Protein AF-A0A7Y5NR42-F1 (afdb_monomer_lite)

R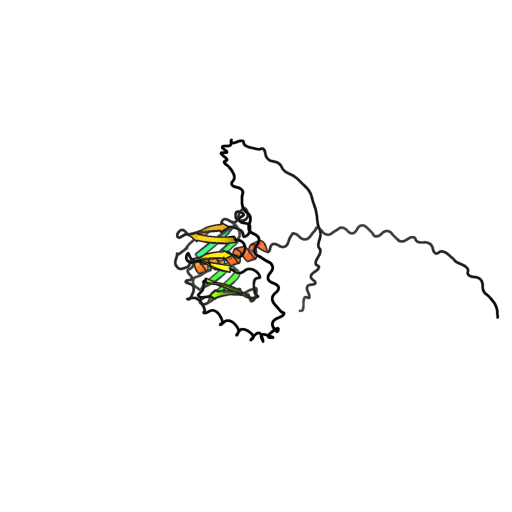adius of gyration: 31.23 Å; chains: 1; bounding box: 98×74×77 Å

Foldseek 3Di:
DDDDDDDDDDDDDDDDDDDDDDDDDDDDDDDDDDDDDDDDDDDDDDPDDDDDPDPPPPDPPDPDDDFAFAFFADFDFKWKCFFPQWIWTQDPQQFIDIPNDTQWGGDGQKIQGPPPRWMWGAGRQQWTAIPVGDPWTWGQDPQRWIDIPQGWIWFQDQQRFIATQDSPRDGDDVRRGMGMGPDHPSNRNVVNVVVVVVVVVVVPPDDPDPPPPPDDDDDDDPDDDDDDDDDDDDD

Structure (mmCIF, N/CA/C/O backbone):
data_AF-A0A7Y5NR42-F1
#
_entry.id   AF-A0A7Y5NR42-F1
#
loop_
_atom_site.group_PDB
_atom_site.id
_atom_site.type_symbol
_atom_site.label_atom_id
_atom_site.label_alt_id
_atom_site.label_comp_id
_atom_site.label_asym_id
_atom_site.label_entity_id
_atom_site.label_seq_id
_atom_site.pdbx_PDB_ins_code
_atom_site.Cartn_x
_atom_site.Cartn_y
_atom_site.Cartn_z
_atom_site.occupancy
_atom_site.B_iso_or_equiv
_atom_site.auth_seq_id
_atom_site.auth_comp_id
_atom_site.auth_asym_id
_atom_site.auth_atom_id
_atom_site.pdbx_PDB_model_num
ATOM 1 N N . MET A 1 1 ? 16.715 25.522 12.813 1.00 40.75 1 MET A N 1
ATOM 2 C CA . MET A 1 1 ? 17.818 24.611 13.191 1.00 40.75 1 MET A CA 1
ATOM 3 C C . MET A 1 1 ? 18.153 23.759 11.975 1.00 40.75 1 MET A C 1
ATOM 5 O O . MET A 1 1 ? 17.258 23.107 11.463 1.00 40.75 1 MET A O 1
ATOM 9 N N . LYS A 1 2 ? 19.377 23.852 11.444 1.00 39.91 2 LYS A N 1
ATOM 10 C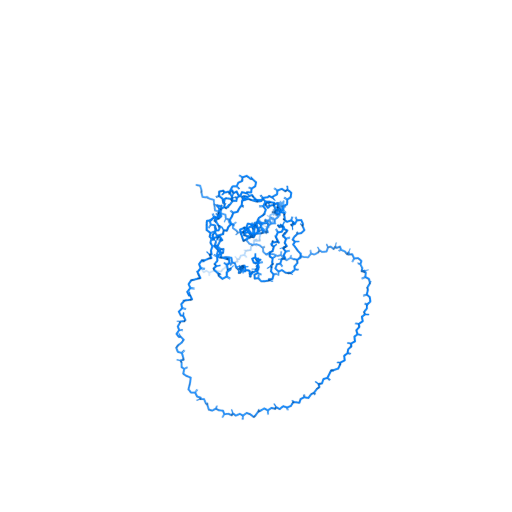 CA . LYS A 1 2 ? 19.829 23.086 10.269 1.00 39.91 2 LYS A CA 1
ATOM 11 C C . LYS A 1 2 ? 20.675 21.916 10.769 1.00 39.91 2 LYS A C 1
ATOM 13 O O . LYS A 1 2 ? 21.706 22.162 11.387 1.00 39.91 2 LYS A O 1
ATOM 18 N N . MET A 1 3 ? 20.242 20.681 10.532 1.00 34.34 3 MET A N 1
ATOM 19 C CA . MET A 1 3 ? 21.075 19.497 10.751 1.00 34.34 3 MET A CA 1
ATOM 20 C C . MET A 1 3 ? 21.538 18.962 9.400 1.00 34.34 3 MET A C 1
ATOM 22 O O . MET A 1 3 ? 20.736 18.565 8.561 1.00 34.34 3 MET A O 1
ATOM 26 N N . THR A 1 4 ? 22.851 19.018 9.197 1.00 44.06 4 THR A N 1
ATOM 27 C CA . THR A 1 4 ? 23.549 18.545 8.003 1.00 44.06 4 THR A CA 1
ATOM 28 C C . THR A 1 4 ? 24.021 17.118 8.261 1.00 44.06 4 THR A C 1
ATOM 30 O O . THR A 1 4 ? 24.960 16.908 9.028 1.00 44.06 4 THR A O 1
ATOM 33 N N . THR A 1 5 ? 23.379 16.139 7.629 1.00 42.84 5 THR A N 1
ATOM 34 C CA . THR A 1 5 ? 23.744 14.721 7.743 1.00 42.84 5 THR A CA 1
ATOM 35 C C . THR A 1 5 ? 24.792 14.372 6.688 1.00 42.84 5 THR A C 1
ATOM 37 O O . THR A 1 5 ? 24.529 14.442 5.490 1.00 42.84 5 THR A O 1
ATOM 40 N N . LYS A 1 6 ? 26.002 14.014 7.133 1.00 46.44 6 LYS A N 1
ATOM 41 C CA . LYS A 1 6 ? 27.065 13.467 6.279 1.00 46.44 6 LYS A CA 1
ATOM 42 C C . LYS A 1 6 ? 26.826 11.971 6.069 1.00 46.44 6 LYS A C 1
ATOM 44 O O . LYS A 1 6 ? 26.787 11.218 7.035 1.00 46.44 6 LYS A O 1
ATOM 49 N N . VAL A 1 7 ? 26.704 11.559 4.810 1.00 37.88 7 VAL A N 1
ATOM 50 C CA . VAL A 1 7 ? 26.666 10.155 4.380 1.00 37.88 7 VAL A CA 1
ATOM 51 C C . VAL A 1 7 ? 28.105 9.686 4.179 1.00 37.88 7 VAL A C 1
ATOM 53 O O . VAL A 1 7 ? 28.833 10.279 3.383 1.00 37.88 7 VAL A O 1
ATOM 56 N N . LEU A 1 8 ? 28.524 8.647 4.906 1.00 41.03 8 LEU A N 1
ATOM 57 C CA . LEU A 1 8 ? 29.795 7.963 4.674 1.00 41.03 8 LEU A CA 1
ATOM 58 C C . LEU A 1 8 ? 29.502 6.586 4.076 1.00 41.03 8 LEU A C 1
ATOM 60 O O . LEU A 1 8 ? 28.849 5.752 4.698 1.00 41.03 8 LEU A O 1
ATOM 64 N N . LEU A 1 9 ? 29.967 6.392 2.847 1.00 43.66 9 LEU A N 1
ATOM 65 C CA . LEU A 1 9 ? 29.870 5.160 2.078 1.00 43.66 9 LEU A CA 1
ATOM 66 C C . LEU A 1 9 ? 31.105 4.305 2.389 1.00 43.66 9 LEU A C 1
ATOM 68 O O . LEU A 1 9 ? 32.225 4.771 2.186 1.00 43.66 9 LEU A O 1
ATOM 72 N N . VAL A 1 10 ? 30.917 3.079 2.883 1.00 37.25 10 VAL A N 1
ATOM 73 C CA . VAL A 1 10 ? 32.014 2.115 3.067 1.00 37.25 10 VAL A CA 1
ATOM 74 C C . VAL A 1 10 ? 31.624 0.778 2.452 1.00 37.25 10 VAL A C 1
ATOM 76 O O . VAL A 1 10 ? 30.664 0.134 2.865 1.00 37.25 10 VAL A O 1
ATOM 79 N N . ALA A 1 11 ? 32.400 0.395 1.442 1.00 50.53 11 ALA A N 1
ATOM 80 C CA . ALA A 1 11 ? 32.440 -0.926 0.844 1.00 50.53 11 ALA A CA 1
ATOM 81 C C . ALA A 1 11 ? 33.363 -1.847 1.658 1.00 50.53 11 ALA A C 1
ATOM 83 O O . ALA A 1 11 ? 34.438 -1.403 2.057 1.00 50.53 11 ALA A O 1
ATOM 84 N N . SER A 1 12 ? 32.974 -3.113 1.849 1.00 43.09 12 SER A N 1
ATOM 85 C CA . SER A 1 12 ? 33.826 -4.329 1.826 1.00 43.09 12 SER A CA 1
ATOM 86 C C . SER A 1 12 ? 33.029 -5.522 2.374 1.00 43.09 12 SER A C 1
ATOM 88 O O . SER A 1 12 ? 32.326 -5.381 3.366 1.00 43.09 12 SER A O 1
ATOM 90 N N . LEU A 1 13 ? 32.881 -6.624 1.632 1.00 40.59 13 LEU A N 1
ATOM 91 C CA . LEU A 1 13 ? 33.820 -7.742 1.404 1.00 40.59 13 LEU A CA 1
ATOM 92 C C . LEU A 1 13 ? 33.967 -8.710 2.607 1.00 40.59 13 LEU A C 1
ATOM 94 O O . LEU A 1 13 ? 34.608 -8.385 3.596 1.00 40.59 13 LEU A O 1
ATOM 98 N N . LEU A 1 14 ? 33.469 -9.936 2.367 1.00 42.22 14 LEU A N 1
ATOM 99 C CA . LEU A 1 14 ? 33.957 -11.268 2.785 1.00 42.22 14 LEU A CA 1
ATOM 100 C C . LEU A 1 14 ? 33.591 -11.901 4.154 1.00 42.22 14 LEU A C 1
ATOM 102 O O . LEU A 1 14 ? 34.039 -11.479 5.209 1.00 42.22 14 LEU A O 1
ATOM 106 N N . ALA A 1 15 ? 32.956 -13.079 4.007 1.00 41.53 15 ALA A N 1
ATOM 107 C CA . ALA A 1 15 ? 33.375 -14.414 4.486 1.00 41.53 15 ALA A CA 1
ATOM 108 C C . ALA A 1 15 ? 32.917 -14.977 5.855 1.00 41.53 15 ALA A C 1
ATOM 110 O O . ALA A 1 15 ? 33.095 -14.368 6.901 1.00 41.53 15 ALA A O 1
ATOM 111 N N . GLY A 1 16 ? 32.473 -16.250 5.798 1.00 36.53 16 GLY A N 1
ATOM 112 C CA . GLY A 1 16 ? 32.489 -17.261 6.878 1.00 36.53 16 GLY A CA 1
ATOM 113 C C . GLY A 1 16 ? 31.102 -17.682 7.395 1.00 36.53 16 GLY A C 1
ATOM 114 O O . GLY A 1 16 ? 30.463 -16.890 8.068 1.00 36.53 16 GLY A O 1
ATOM 115 N N . CYS A 1 17 ? 30.533 -18.831 6.978 1.00 37.50 17 CYS A N 1
ATOM 116 C CA . CYS A 1 17 ? 30.638 -20.182 7.602 1.00 37.50 17 CYS A CA 1
ATOM 117 C C . CYS A 1 17 ? 29.834 -20.310 8.924 1.00 37.50 17 CYS A C 1
ATOM 119 O O . CYS A 1 17 ? 30.008 -19.482 9.801 1.00 37.50 17 CYS A O 1
ATOM 121 N N . SER A 1 18 ? 28.970 -21.291 9.227 1.00 42.09 18 SER A N 1
ATOM 122 C CA . SER A 1 18 ? 28.543 -22.569 8.627 1.00 42.09 18 SER A CA 1
ATOM 123 C C . SER A 1 18 ? 27.298 -23.061 9.391 1.00 42.09 18 SER A C 1
ATOM 125 O O . SER A 1 18 ? 27.268 -22.910 10.611 1.00 42.09 18 SER A O 1
ATOM 127 N N . SER A 1 19 ? 26.338 -23.744 8.756 1.00 46.22 19 SER A N 1
ATOM 128 C CA . SER A 1 19 ? 25.606 -24.866 9.392 1.00 46.22 19 SER A CA 1
ATOM 129 C C . SER A 1 19 ? 24.932 -25.750 8.336 1.00 46.22 19 SER A C 1
ATOM 131 O O . SER A 1 19 ? 24.063 -25.300 7.594 1.00 46.22 19 SER A O 1
ATOM 133 N N . THR A 1 20 ? 25.362 -27.007 8.294 1.00 60.38 20 THR A N 1
ATOM 134 C CA . THR A 1 20 ? 24.860 -28.127 7.485 1.00 60.38 20 THR A CA 1
ATOM 135 C C . THR A 1 20 ? 23.498 -28.627 7.979 1.00 60.38 20 THR A C 1
ATOM 137 O O . THR A 1 20 ? 23.299 -28.708 9.193 1.00 60.38 20 THR A O 1
ATOM 140 N N . PRO A 1 21 ? 22.607 -29.064 7.071 1.00 55.12 21 PRO A N 1
ATOM 141 C CA . PRO A 1 21 ? 21.824 -30.268 7.340 1.00 55.12 21 PRO A CA 1
ATOM 142 C C . PRO A 1 21 ? 21.883 -31.323 6.217 1.00 55.12 21 PRO A C 1
ATOM 144 O O . PRO A 1 21 ? 22.191 -31.044 5.061 1.00 55.12 21 PRO A O 1
ATOM 147 N N . GLU A 1 22 ? 21.610 -32.540 6.673 1.00 50.47 22 GLU A N 1
ATOM 148 C CA . GLU A 1 22 ? 21.626 -33.887 6.086 1.00 50.47 22 GLU A CA 1
ATOM 149 C C . GLU A 1 22 ? 20.808 -34.067 4.781 1.00 50.47 22 GLU A C 1
ATOM 151 O O . GLU A 1 22 ? 19.804 -33.373 4.598 1.00 50.47 22 GLU A O 1
ATOM 156 N N . PRO A 1 23 ? 21.185 -35.000 3.878 1.00 55.12 23 PRO A N 1
ATOM 157 C CA . PRO A 1 23 ? 20.446 -35.271 2.648 1.00 55.12 23 PRO A CA 1
ATOM 158 C C . PRO A 1 23 ? 19.362 -36.342 2.856 1.00 55.12 23 PRO A C 1
ATOM 160 O O . PRO A 1 23 ? 19.578 -37.338 3.540 1.00 55.12 23 PRO A O 1
ATOM 163 N N . THR A 1 24 ? 18.208 -36.173 2.207 1.00 59.28 24 THR A N 1
ATOM 164 C CA . THR A 1 24 ? 17.224 -37.249 2.012 1.00 59.28 24 THR A CA 1
ATOM 165 C C . THR A 1 24 ? 17.172 -37.621 0.536 1.00 59.28 24 THR A C 1
ATOM 167 O O . THR A 1 24 ? 17.029 -36.773 -0.342 1.00 59.28 24 THR A O 1
ATOM 170 N N . GLU A 1 25 ? 17.337 -38.916 0.319 1.00 51.41 25 GLU A N 1
ATOM 171 C CA . GLU A 1 25 ? 17.387 -39.668 -0.925 1.00 51.41 25 GLU A CA 1
ATOM 172 C C . GLU A 1 25 ? 15.980 -39.831 -1.528 1.00 51.41 25 GLU A C 1
ATOM 174 O O . GLU A 1 25 ? 15.035 -40.171 -0.816 1.00 51.41 25 GLU A O 1
ATOM 179 N N . ALA A 1 26 ? 15.835 -39.603 -2.835 1.00 51.50 26 ALA A N 1
ATOM 180 C CA . ALA A 1 26 ? 14.773 -40.199 -3.642 1.00 51.50 26 ALA A CA 1
ATOM 181 C C . ALA A 1 26 ? 15.229 -40.287 -5.105 1.00 51.50 26 ALA A C 1
ATOM 183 O O . ALA A 1 26 ? 15.724 -39.319 -5.685 1.00 51.50 26 ALA A O 1
ATOM 184 N N . GLU A 1 27 ? 15.096 -41.495 -5.639 1.00 53.47 27 GLU A N 1
ATOM 185 C CA . GLU A 1 27 ? 15.690 -42.012 -6.864 1.00 53.47 27 GLU A CA 1
ATOM 186 C C . GLU A 1 27 ? 15.136 -41.435 -8.175 1.00 53.47 27 GLU A C 1
ATOM 188 O O . GLU A 1 27 ? 14.063 -40.841 -8.268 1.00 53.47 27 GLU A O 1
ATOM 193 N N . ALA A 1 28 ? 15.945 -41.664 -9.207 1.00 52.47 28 ALA A N 1
ATOM 194 C CA . ALA A 1 28 ? 15.826 -41.224 -10.580 1.00 52.47 28 ALA A CA 1
ATOM 195 C C . ALA A 1 28 ? 14.749 -41.957 -11.394 1.00 52.47 28 ALA A C 1
ATOM 197 O O . ALA A 1 28 ? 14.449 -43.126 -11.174 1.00 52.47 28 ALA A O 1
ATOM 198 N N . THR A 1 29 ? 14.336 -41.340 -12.503 1.00 46.28 29 THR A N 1
ATOM 199 C CA . THR A 1 29 ? 14.260 -42.076 -13.774 1.00 46.28 29 THR A CA 1
ATOM 200 C C . THR A 1 29 ? 14.608 -41.138 -14.926 1.00 46.28 29 THR A C 1
ATOM 202 O O . THR A 1 29 ? 13.894 -40.182 -15.217 1.00 46.28 29 THR A O 1
ATOM 205 N N . ALA A 1 30 ? 15.745 -41.406 -15.562 1.00 48.75 30 ALA A N 1
ATOM 206 C CA . ALA A 1 30 ? 16.139 -40.827 -16.835 1.00 48.75 30 ALA A CA 1
ATOM 207 C C . ALA A 1 30 ? 15.583 -41.686 -17.974 1.00 48.75 30 ALA A C 1
ATOM 209 O O . ALA A 1 30 ? 15.581 -42.914 -17.890 1.00 48.75 30 ALA A O 1
ATOM 210 N N . THR A 1 31 ? 15.212 -41.069 -19.091 1.00 53.09 31 THR A N 1
ATOM 211 C CA . THR A 1 31 ? 15.289 -41.739 -20.394 1.00 53.09 31 THR A CA 1
ATOM 212 C C . THR A 1 31 ? 15.652 -40.702 -21.449 1.00 53.09 31 THR A C 1
ATOM 214 O O . THR A 1 31 ? 14.943 -39.724 -21.664 1.00 53.09 31 THR A O 1
ATOM 217 N N . ALA A 1 32 ? 16.824 -40.906 -22.044 1.00 53.28 32 ALA A N 1
ATOM 218 C CA . ALA A 1 32 ? 17.354 -40.174 -23.184 1.00 53.28 32 ALA A CA 1
ATOM 219 C C . ALA A 1 32 ? 16.612 -40.552 -24.478 1.00 53.28 32 ALA A C 1
ATOM 221 O O . ALA A 1 32 ? 15.945 -41.583 -24.507 1.00 53.28 32 ALA A O 1
ATOM 222 N N . THR A 1 33 ? 16.812 -39.793 -25.565 1.00 47.94 33 THR A N 1
ATOM 223 C CA . THR A 1 33 ? 17.346 -40.324 -26.843 1.00 47.94 33 THR A CA 1
ATOM 224 C C . THR A 1 33 ? 17.572 -39.211 -27.886 1.00 47.94 33 THR A C 1
ATOM 226 O O . THR A 1 33 ? 16.656 -38.486 -28.253 1.00 47.94 33 THR A O 1
ATOM 229 N N . ALA A 1 34 ? 18.842 -39.138 -28.305 1.00 43.31 34 ALA A N 1
ATOM 230 C CA . ALA A 1 34 ? 19.464 -38.890 -29.616 1.00 43.31 34 ALA A CA 1
ATOM 231 C C . ALA A 1 34 ? 19.006 -37.779 -30.596 1.00 43.31 34 ALA A C 1
ATOM 233 O O . ALA A 1 34 ? 17.951 -37.837 -31.212 1.00 43.31 34 ALA A O 1
ATOM 234 N N . ALA A 1 35 ? 19.955 -36.859 -30.819 1.00 48.50 35 ALA A N 1
ATOM 235 C CA . ALA A 1 35 ? 20.696 -36.585 -32.063 1.00 48.50 35 ALA A CA 1
ATOM 236 C C . ALA A 1 35 ? 19.980 -36.581 -33.432 1.00 48.50 35 ALA A C 1
ATOM 238 O O . ALA A 1 35 ? 19.511 -37.609 -33.910 1.00 48.50 35 ALA A O 1
ATOM 239 N N . ALA A 1 36 ? 20.151 -35.465 -34.153 1.00 52.31 36 ALA A N 1
ATOM 240 C CA . ALA A 1 36 ? 20.361 -35.462 -35.600 1.00 52.31 36 ALA A CA 1
ATOM 241 C C . ALA A 1 36 ? 21.319 -34.322 -36.004 1.00 52.31 36 ALA A C 1
ATOM 243 O O . ALA A 1 36 ? 21.137 -33.164 -35.632 1.00 52.31 36 ALA A O 1
ATOM 244 N N . THR A 1 37 ? 22.367 -34.714 -36.722 1.00 47.69 37 THR A N 1
ATOM 245 C CA . THR A 1 37 ? 23.395 -33.934 -37.431 1.00 47.69 37 THR A CA 1
ATOM 246 C C . THR A 1 37 ? 22.978 -33.611 -38.875 1.00 47.69 37 THR A C 1
ATOM 248 O O . THR A 1 37 ? 22.082 -34.270 -39.396 1.00 47.69 37 THR A O 1
ATOM 251 N N . ALA A 1 38 ? 23.766 -32.727 -39.515 1.00 45.69 38 ALA A N 1
ATOM 252 C CA . ALA A 1 38 ? 23.780 -32.309 -40.935 1.00 45.69 38 ALA A CA 1
ATOM 253 C C . ALA A 1 38 ? 22.808 -31.152 -41.254 1.00 45.69 38 ALA A C 1
ATOM 255 O O . ALA A 1 38 ? 21.756 -31.050 -40.640 1.00 45.69 38 ALA A O 1
ATOM 256 N N . ASP A 1 39 ? 23.073 -30.193 -42.139 1.00 49.75 39 ASP A N 1
ATOM 257 C CA . ASP A 1 39 ? 24.012 -30.060 -43.261 1.00 49.75 39 ASP A CA 1
ATOM 258 C C . ASP A 1 39 ? 24.048 -28.535 -43.571 1.00 49.75 39 ASP A C 1
ATOM 260 O O . ASP A 1 39 ? 23.026 -27.863 -43.449 1.00 49.75 39 ASP A O 1
ATOM 264 N N . MET A 1 40 ? 25.204 -27.874 -43.643 1.00 49.56 40 MET A N 1
ATOM 265 C CA . MET A 1 40 ? 25.853 -27.469 -44.899 1.00 49.56 40 MET A CA 1
ATOM 266 C C . MET A 1 40 ? 24.945 -26.667 -45.857 1.00 49.56 40 MET A C 1
ATOM 268 O O . MET A 1 40 ? 24.214 -27.253 -46.634 1.00 49.56 40 MET A O 1
ATOM 272 N N . GLU A 1 41 ? 25.055 -25.330 -45.854 1.00 52.88 41 GLU A N 1
ATOM 273 C CA . GLU A 1 41 ? 25.119 -24.538 -47.096 1.00 52.88 41 GLU A CA 1
ATOM 274 C C . GLU A 1 41 ? 25.639 -23.120 -46.794 1.00 52.88 41 GLU A C 1
ATOM 276 O O . GLU A 1 41 ? 25.002 -22.329 -46.096 1.00 52.88 41 GLU A O 1
ATOM 281 N N . SER A 1 42 ? 26.832 -22.807 -47.304 1.00 55.03 42 SER A N 1
ATOM 282 C CA . SER A 1 42 ? 27.372 -21.448 -47.354 1.00 55.03 42 SER A CA 1
ATOM 283 C C . SER A 1 42 ? 26.771 -20.718 -48.561 1.00 55.03 42 SER A C 1
ATOM 285 O O . SER A 1 42 ? 26.987 -21.175 -49.685 1.00 55.03 42 SER A O 1
ATOM 287 N N . PRO A 1 43 ? 26.075 -19.580 -48.397 1.00 64.25 43 PRO A N 1
ATOM 288 C CA . PRO A 1 43 ? 25.727 -18.723 -49.523 1.00 64.25 43 PRO A CA 1
ATOM 289 C C . PRO A 1 43 ? 26.931 -17.863 -49.972 1.00 64.25 43 PRO A C 1
ATOM 291 O O . PRO A 1 43 ? 27.818 -17.565 -49.168 1.00 64.25 43 PRO A O 1
ATOM 294 N N . PRO A 1 44 ? 26.984 -17.471 -51.258 1.00 57.56 44 PRO A N 1
ATOM 295 C CA . PRO A 1 44 ? 28.155 -16.865 -51.889 1.00 57.56 44 PRO A CA 1
ATOM 296 C C . PRO A 1 44 ? 28.427 -15.427 -51.431 1.00 57.56 44 PRO A C 1
ATOM 298 O O . PRO A 1 44 ? 27.517 -14.605 -51.301 1.00 57.56 44 PRO A O 1
ATOM 301 N N . GLU A 1 45 ? 29.715 -15.104 -51.290 1.00 50.56 45 GLU A N 1
ATOM 302 C CA . GLU A 1 45 ? 30.218 -13.733 -51.225 1.00 50.56 45 GLU A CA 1
ATOM 303 C C . GLU A 1 45 ? 29.809 -12.971 -52.492 1.00 50.56 45 GLU A C 1
ATOM 305 O O . GLU A 1 45 ? 30.328 -13.200 -53.584 1.00 50.56 45 GLU A O 1
ATOM 310 N N . THR A 1 46 ? 28.868 -12.039 -52.342 1.00 46.84 46 THR A N 1
ATOM 311 C CA . THR A 1 46 ? 28.583 -11.017 -53.350 1.00 46.84 46 THR A CA 1
ATOM 312 C C . THR A 1 46 ? 29.211 -9.712 -52.879 1.00 46.84 46 THR A C 1
ATOM 314 O O . THR A 1 46 ? 28.706 -9.052 -51.972 1.00 46.84 46 THR A O 1
ATOM 317 N N . THR A 1 47 ? 30.334 -9.342 -53.491 1.00 59.94 47 THR A N 1
ATOM 318 C CA . THR A 1 47 ? 30.953 -8.020 -53.360 1.00 59.94 47 THR A CA 1
ATOM 319 C C . THR A 1 47 ? 30.024 -6.970 -53.974 1.00 59.94 47 THR A C 1
ATOM 321 O O . THR A 1 47 ? 30.044 -6.732 -55.180 1.00 59.94 47 THR A O 1
ATOM 324 N N . ALA A 1 48 ? 29.180 -6.354 -53.146 1.00 53.72 48 ALA A N 1
ATOM 325 C CA . ALA A 1 48 ? 28.383 -5.192 -53.521 1.00 53.72 48 ALA A CA 1
ATOM 326 C C . ALA A 1 48 ? 29.182 -3.898 -53.291 1.00 53.72 48 ALA A C 1
ATOM 328 O O . ALA A 1 48 ? 29.855 -3.728 -52.274 1.00 53.72 48 ALA A O 1
ATOM 329 N N . ALA A 1 49 ? 29.111 -2.998 -54.270 1.00 62.47 49 ALA A N 1
ATOM 330 C CA . ALA A 1 49 ? 29.735 -1.680 -54.277 1.00 62.47 49 ALA A CA 1
ATOM 331 C C . ALA A 1 49 ? 29.308 -0.810 -53.070 1.00 62.47 49 ALA A C 1
ATOM 333 O O . ALA A 1 49 ? 28.187 -0.963 -52.582 1.00 62.47 49 ALA A O 1
ATOM 334 N N . PRO A 1 50 ? 30.148 0.139 -52.609 1.00 53.69 50 PRO A N 1
ATOM 335 C CA . PRO A 1 50 ? 29.770 1.075 -51.555 1.00 53.69 50 PRO A CA 1
ATOM 336 C C . PRO A 1 50 ? 28.652 2.001 -52.057 1.00 53.69 50 PRO A C 1
ATOM 338 O O . PRO A 1 50 ? 28.898 2.958 -52.791 1.00 53.69 50 PRO A O 1
ATOM 341 N N . ALA A 1 51 ? 27.410 1.695 -51.685 1.00 56.31 51 ALA A N 1
ATOM 342 C CA . ALA A 1 51 ? 26.277 2.591 -51.863 1.00 56.31 51 ALA A CA 1
ATOM 343 C C . ALA A 1 51 ? 26.362 3.727 -50.834 1.00 56.31 51 ALA A C 1
ATOM 345 O O . ALA A 1 51 ? 26.711 3.508 -49.674 1.00 56.31 51 ALA A O 1
ATOM 346 N N . ALA A 1 52 ? 26.084 4.943 -51.298 1.00 57.84 52 ALA A N 1
ATOM 347 C CA . ALA A 1 52 ? 26.210 6.178 -50.543 1.00 57.84 52 ALA A CA 1
ATOM 348 C C . ALA A 1 52 ? 25.462 6.120 -49.203 1.00 57.84 52 ALA A C 1
ATOM 350 O O . ALA A 1 52 ? 24.277 5.799 -49.142 1.00 57.84 52 ALA A O 1
ATOM 351 N N . THR A 1 53 ? 26.175 6.473 -48.136 1.00 51.81 53 THR A N 1
ATOM 352 C CA . THR A 1 53 ? 25.634 6.685 -46.798 1.00 51.81 53 THR A CA 1
ATOM 353 C C . THR A 1 53 ? 24.663 7.863 -46.842 1.00 51.81 53 THR A C 1
ATOM 355 O O . THR A 1 53 ? 25.071 9.021 -46.755 1.00 51.81 53 THR A O 1
ATOM 358 N N . GLU A 1 54 ? 23.371 7.589 -47.003 1.00 58.34 54 GLU A N 1
ATOM 359 C CA . GLU A 1 54 ? 22.341 8.577 -46.710 1.00 58.34 54 GLU A CA 1
ATOM 360 C C . GLU A 1 54 ? 22.357 8.828 -45.202 1.00 58.34 54 GLU A C 1
ATOM 362 O O . GLU A 1 54 ? 22.038 7.961 -44.386 1.00 58.34 54 GLU A O 1
ATOM 367 N N . THR A 1 55 ? 22.791 10.026 -44.821 1.00 55.41 55 THR A N 1
ATOM 368 C CA . THR A 1 55 ? 22.688 10.537 -43.458 1.00 55.41 55 THR A CA 1
ATOM 369 C C . THR A 1 55 ? 21.205 10.692 -43.128 1.00 55.41 55 THR A C 1
ATOM 371 O O . THR A 1 55 ? 20.612 11.744 -43.350 1.00 55.41 55 THR A O 1
ATOM 374 N N . ALA A 1 56 ? 20.585 9.619 -42.636 1.00 60.25 56 ALA A N 1
ATOM 375 C CA . ALA A 1 56 ? 19.230 9.648 -42.117 1.00 60.25 56 ALA A CA 1
ATOM 376 C C . ALA A 1 56 ? 19.205 10.565 -40.890 1.00 60.25 56 ALA A C 1
ATOM 378 O O . ALA A 1 56 ? 19.675 10.214 -39.805 1.00 60.25 56 ALA A O 1
ATOM 379 N N . THR A 1 57 ? 18.681 11.773 -41.073 1.00 56.38 57 THR A N 1
ATOM 380 C CA . THR A 1 57 ? 18.400 12.708 -39.989 1.00 56.38 57 THR A CA 1
ATOM 381 C C . THR A 1 57 ? 17.350 12.064 -39.089 1.00 56.38 57 THR A C 1
ATOM 383 O O . THR A 1 57 ? 16.160 12.054 -39.409 1.00 56.38 57 THR A O 1
ATOM 386 N N . ALA A 1 58 ? 17.798 11.467 -37.982 1.00 51.69 58 ALA A N 1
ATOM 387 C CA . ALA A 1 58 ? 16.933 10.905 -36.958 1.00 51.69 58 ALA A CA 1
ATOM 388 C C . ALA A 1 58 ? 16.022 12.021 -36.433 1.00 51.69 58 ALA A C 1
ATOM 390 O O . ALA A 1 58 ? 16.438 12.887 -35.663 1.00 51.69 58 ALA A O 1
ATOM 391 N N . THR A 1 59 ? 14.777 12.025 -36.903 1.00 60.44 59 THR A N 1
ATOM 392 C CA . THR A 1 59 ? 13.734 12.891 -36.363 1.00 60.44 59 THR A CA 1
ATOM 393 C C . THR A 1 59 ? 13.538 12.466 -34.916 1.00 60.44 59 THR A C 1
ATOM 395 O O . THR A 1 59 ? 13.216 11.307 -34.654 1.00 60.44 59 THR A O 1
ATOM 398 N N . ALA A 1 60 ? 13.799 13.377 -33.977 1.00 63.12 60 ALA A N 1
ATOM 399 C CA . ALA A 1 60 ? 13.575 13.121 -32.564 1.00 63.12 60 ALA A CA 1
ATOM 400 C C . ALA A 1 60 ? 12.122 12.664 -32.380 1.00 63.12 60 ALA A C 1
ATOM 402 O O . ALA A 1 60 ? 11.191 13.400 -32.714 1.00 63.12 60 ALA A O 1
ATOM 403 N N . ALA A 1 61 ? 11.940 11.428 -31.909 1.00 66.56 61 ALA A N 1
ATOM 404 C CA . ALA A 1 61 ? 10.622 10.890 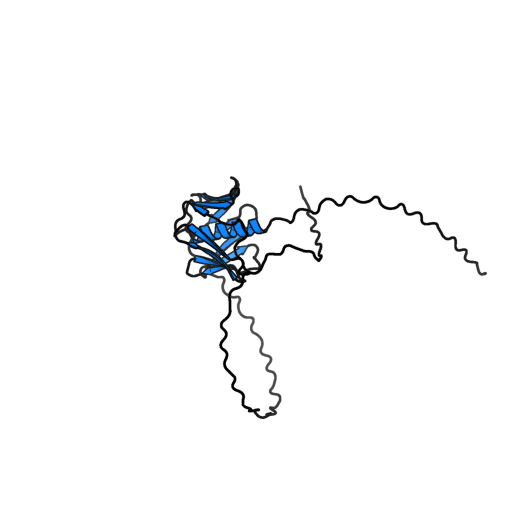-31.624 1.00 66.56 61 ALA A CA 1
ATOM 405 C C . ALA A 1 61 ? 9.911 11.841 -30.657 1.00 66.56 61 ALA A C 1
ATOM 407 O O . ALA A 1 61 ? 10.472 12.220 -29.625 1.00 66.56 61 ALA A O 1
ATOM 408 N N . ALA A 1 62 ? 8.696 12.255 -31.019 1.00 69.19 62 ALA A N 1
ATOM 409 C CA . ALA A 1 62 ? 7.872 13.077 -30.150 1.00 69.19 62 ALA A CA 1
ATOM 410 C C . ALA A 1 62 ? 7.732 12.390 -28.776 1.00 69.19 62 ALA A C 1
ATOM 412 O O . ALA A 1 62 ? 7.618 11.160 -28.725 1.00 69.19 62 ALA A O 1
ATOM 413 N N . PRO A 1 63 ? 7.764 13.149 -27.665 1.00 66.94 63 PRO A N 1
ATOM 414 C CA . PRO A 1 63 ? 7.636 12.574 -26.333 1.00 66.94 63 PRO A CA 1
ATOM 415 C C . PRO A 1 63 ? 6.339 11.768 -26.240 1.00 66.94 63 PRO A C 1
ATOM 417 O O . PRO A 1 63 ? 5.281 12.234 -26.665 1.00 66.94 63 PRO A O 1
ATOM 420 N N . ALA A 1 64 ? 6.439 10.548 -25.705 1.00 72.81 64 ALA A N 1
ATOM 421 C CA . ALA A 1 64 ? 5.280 9.689 -25.510 1.00 72.81 64 ALA A CA 1
ATOM 422 C C . ALA A 1 64 ? 4.218 10.432 -24.673 1.00 72.81 64 ALA A C 1
ATOM 424 O O . ALA A 1 64 ? 4.579 11.100 -23.697 1.00 72.81 64 ALA A O 1
ATOM 425 N N . PRO A 1 65 ? 2.926 10.349 -25.043 1.00 72.81 65 PRO A N 1
ATOM 426 C CA . PRO A 1 65 ? 1.862 10.994 -24.287 1.00 72.81 65 PRO A CA 1
ATOM 427 C C . PRO A 1 65 ? 1.857 10.489 -22.841 1.00 72.81 65 PRO A C 1
ATOM 429 O O . PRO A 1 65 ? 2.105 9.310 -22.582 1.00 72.81 65 PRO A O 1
ATOM 432 N N . ALA A 1 66 ? 1.586 11.394 -21.898 1.00 75.12 66 ALA A N 1
ATOM 433 C CA . ALA A 1 66 ? 1.473 11.032 -20.492 1.00 75.12 66 ALA A CA 1
ATOM 434 C C . ALA A 1 66 ? 0.350 9.990 -20.308 1.00 75.12 66 ALA A C 1
ATOM 436 O O . ALA A 1 66 ? -0.711 10.140 -20.923 1.00 75.12 66 ALA A O 1
ATOM 437 N N . PRO A 1 67 ? 0.562 8.942 -19.492 1.00 79.81 67 PRO A N 1
ATOM 438 C CA . PRO A 1 67 ? -0.451 7.920 -19.261 1.00 79.81 67 PRO A CA 1
ATOM 439 C C . PRO A 1 67 ? -1.717 8.526 -18.638 1.00 79.81 67 PRO A C 1
ATOM 441 O O . PRO A 1 67 ? -1.658 9.486 -17.872 1.00 79.81 67 PRO A O 1
ATOM 444 N N . GLU A 1 68 ? -2.882 7.969 -18.970 1.00 88.81 68 GLU A N 1
ATOM 445 C CA . GLU A 1 68 ? -4.161 8.400 -18.394 1.00 88.81 68 GLU A CA 1
ATOM 446 C C . GLU A 1 68 ? -4.337 7.847 -16.968 1.00 88.81 68 GLU A C 1
ATOM 448 O O . GLU A 1 68 ? -4.000 6.681 -16.728 1.00 88.81 68 GLU A O 1
ATOM 453 N N . PRO A 1 69 ? -4.870 8.627 -16.005 1.00 89.19 69 PRO A N 1
ATOM 454 C CA . PRO A 1 69 ? -5.089 8.155 -14.636 1.00 89.19 69 PRO A CA 1
ATOM 455 C C . PRO A 1 69 ? -6.113 7.011 -14.581 1.00 89.19 69 PRO A C 1
ATOM 457 O O . PRO A 1 69 ? -7.061 6.968 -15.368 1.00 89.19 69 PRO A O 1
ATOM 460 N N . ALA A 1 70 ? -5.928 6.076 -13.642 1.00 92.06 70 ALA A N 1
ATOM 461 C CA . ALA A 1 70 ? -6.905 5.019 -13.387 1.00 92.06 70 ALA A CA 1
ATOM 462 C C . ALA A 1 70 ? -8.203 5.571 -12.775 1.00 92.06 70 ALA A C 1
ATOM 464 O O . ALA A 1 70 ? -8.257 6.704 -12.298 1.00 92.06 70 ALA A O 1
ATOM 465 N N . ALA A 1 71 ? -9.234 4.723 -12.728 1.00 92.94 71 ALA A N 1
ATOM 466 C CA . ALA A 1 71 ? -10.421 4.982 -11.921 1.00 92.94 71 ALA A CA 1
ATOM 467 C C . ALA A 1 71 ? -10.069 5.145 -10.430 1.00 92.94 71 ALA A C 1
ATOM 469 O O . ALA A 1 71 ? -9.077 4.588 -9.946 1.00 92.94 71 ALA A O 1
ATOM 470 N N . ASP A 1 72 ? -10.916 5.880 -9.706 1.00 95.25 72 ASP A N 1
ATOM 471 C CA . ASP A 1 72 ? -10.776 6.094 -8.267 1.00 95.25 72 ASP A CA 1
ATOM 472 C C . ASP A 1 72 ? -10.694 4.758 -7.516 1.00 95.25 72 ASP A C 1
ATOM 474 O O . ASP A 1 72 ? -11.461 3.824 -7.768 1.00 95.25 72 ASP A O 1
ATOM 478 N N . LEU A 1 73 ? -9.767 4.667 -6.561 1.00 94.50 73 LEU A N 1
ATOM 479 C CA . LEU A 1 73 ? -9.627 3.476 -5.735 1.00 94.50 73 LEU A CA 1
ATOM 480 C C . LEU A 1 73 ? -10.812 3.386 -4.773 1.00 94.50 73 LEU A C 1
ATOM 482 O O . LEU A 1 73 ? -11.098 4.322 -4.021 1.00 94.50 73 LEU A O 1
ATOM 486 N N . ALA A 1 74 ? -11.464 2.227 -4.740 1.00 95.56 74 ALA A N 1
ATOM 487 C CA . ALA A 1 74 ? -12.386 1.914 -3.663 1.00 95.56 74 ALA A CA 1
ATOM 488 C C . ALA A 1 74 ? -11.579 1.673 -2.380 1.00 95.56 74 ALA A C 1
ATOM 490 O O . ALA A 1 74 ? -10.685 0.828 -2.321 1.00 95.56 74 ALA A O 1
ATOM 491 N N . VAL A 1 75 ? -11.886 2.450 -1.344 1.00 96.25 75 VAL A N 1
ATOM 492 C CA . VAL A 1 75 ? -11.208 2.397 -0.048 1.00 96.25 75 VAL A CA 1
ATOM 493 C C . VAL A 1 75 ? -12.260 2.098 1.001 1.00 96.25 75 VAL A C 1
ATOM 495 O O . VAL A 1 75 ? -13.231 2.840 1.143 1.00 96.25 75 VAL A O 1
ATOM 498 N N . VAL A 1 76 ? -12.068 1.006 1.733 1.00 95.81 76 VAL A N 1
ATOM 499 C CA . VAL A 1 76 ? -12.959 0.597 2.820 1.00 95.81 76 VAL A CA 1
ATOM 500 C C . VAL A 1 76 ? -12.158 0.466 4.110 1.00 95.81 76 VAL A C 1
ATOM 502 O O . VAL A 1 76 ? -10.968 0.142 4.046 1.00 95.81 76 VAL A O 1
ATOM 505 N N . PRO A 1 77 ? -12.783 0.696 5.277 1.00 96.88 77 PRO A N 1
ATOM 506 C CA . PRO A 1 77 ? -12.117 0.482 6.549 1.00 96.88 77 PRO A CA 1
ATOM 507 C C . PRO A 1 77 ? -11.648 -0.967 6.674 1.00 96.88 77 PRO A C 1
ATOM 509 O O . PRO A 1 77 ? -12.452 -1.888 6.536 1.00 96.88 77 PRO A O 1
ATOM 512 N N . MET A 1 78 ? -10.362 -1.169 6.936 1.00 96.31 78 MET A N 1
ATOM 513 C CA . MET A 1 78 ? -9.773 -2.497 7.099 1.00 96.31 78 MET A CA 1
ATOM 514 C C . MET A 1 78 ? -8.490 -2.425 7.922 1.00 96.31 78 MET A C 1
ATOM 516 O O . MET A 1 78 ? -7.885 -1.363 8.078 1.00 96.31 78 MET A O 1
ATOM 520 N N . LYS A 1 79 ? -8.045 -3.574 8.424 1.00 94.88 79 LYS A N 1
ATOM 521 C CA . LYS A 1 79 ? -6.804 -3.696 9.189 1.00 94.88 79 LYS A CA 1
ATOM 522 C C . LYS A 1 79 ? -5.930 -4.795 8.610 1.00 94.88 79 LYS A C 1
ATOM 524 O O . LYS A 1 79 ? -6.360 -5.942 8.520 1.00 94.88 79 LYS A O 1
ATOM 529 N N . ILE A 1 80 ? -4.706 -4.427 8.252 1.00 94.31 80 ILE A N 1
ATOM 530 C CA . ILE A 1 80 ? -3.663 -5.302 7.721 1.00 94.31 80 ILE A CA 1
ATOM 531 C C . ILE A 1 80 ? -2.644 -5.513 8.840 1.00 94.31 80 ILE A C 1
ATOM 533 O O . ILE A 1 80 ? -1.819 -4.640 9.108 1.00 94.31 80 ILE A O 1
ATOM 537 N N . ALA A 1 81 ? -2.716 -6.644 9.534 1.00 92.00 81 ALA A N 1
ATOM 538 C CA . ALA A 1 81 ? -1.695 -7.035 10.502 1.00 92.00 81 ALA A CA 1
ATOM 539 C C . ALA A 1 81 ? -0.507 -7.621 9.737 1.00 92.00 81 ALA A C 1
ATOM 541 O O . ALA A 1 81 ? -0.690 -8.615 9.049 1.00 92.00 81 ALA A O 1
ATOM 542 N N . ILE A 1 82 ? 0.671 -7.003 9.817 1.00 87.81 82 ILE A N 1
ATOM 543 C CA . ILE A 1 82 ? 1.885 -7.445 9.108 1.00 87.81 82 ILE A CA 1
ATOM 544 C C . ILE A 1 82 ? 2.673 -8.427 9.977 1.00 87.81 82 ILE A C 1
ATOM 546 O O . ILE A 1 82 ? 3.101 -9.480 9.513 1.00 87.81 82 ILE A O 1
ATOM 550 N N . ASP A 1 83 ? 2.824 -8.065 11.250 1.00 84.38 83 ASP A N 1
ATOM 551 C CA . ASP A 1 83 ? 3.465 -8.836 12.309 1.00 84.38 83 ASP A CA 1
ATOM 552 C C . ASP A 1 83 ? 2.733 -8.549 13.646 1.00 84.38 83 ASP A C 1
ATOM 554 O O . ASP A 1 83 ? 1.880 -7.655 13.696 1.00 84.38 83 ASP A O 1
ATOM 558 N N . PRO A 1 84 ? 3.026 -9.262 14.751 1.00 83.19 84 PRO A N 1
ATOM 559 C CA . PRO A 1 84 ? 2.327 -9.062 16.028 1.00 83.19 84 PRO A CA 1
ATOM 560 C C . PRO A 1 84 ? 2.406 -7.640 16.617 1.00 83.19 84 PRO A C 1
ATOM 562 O O . PRO A 1 84 ? 1.615 -7.295 17.492 1.00 83.19 84 PRO A O 1
ATOM 565 N N . LYS A 1 85 ? 3.368 -6.820 16.182 1.00 85.00 85 LYS A N 1
ATOM 566 C CA . LYS A 1 85 ? 3.633 -5.455 16.663 1.00 85.00 85 LYS A CA 1
ATOM 567 C C . LYS A 1 85 ? 3.291 -4.378 15.630 1.00 85.00 85 LYS A C 1
ATOM 569 O O . LYS A 1 85 ? 3.207 -3.201 15.994 1.00 85.00 85 LYS A O 1
ATOM 574 N N . THR A 1 86 ? 3.109 -4.746 14.365 1.00 88.19 86 THR A N 1
ATOM 575 C CA . THR A 1 86 ? 2.893 -3.807 13.262 1.00 88.19 86 THR A CA 1
ATOM 576 C C . THR A 1 86 ? 1.611 -4.140 12.518 1.00 88.19 86 THR A C 1
ATOM 578 O O . THR A 1 86 ? 1.457 -5.206 11.925 1.00 88.19 86 THR A O 1
ATOM 581 N N . ALA A 1 87 ? 0.692 -3.178 12.507 1.00 92.56 87 ALA A N 1
ATOM 582 C CA . ALA A 1 87 ? -0.510 -3.226 11.695 1.00 92.56 87 ALA A CA 1
ATOM 583 C C . ALA A 1 87 ? -0.731 -1.880 11.006 1.00 92.56 87 ALA A C 1
ATOM 585 O O . ALA A 1 87 ? -0.477 -0.826 11.599 1.00 92.56 87 ALA A O 1
ATOM 586 N N . ILE A 1 88 ? -1.233 -1.946 9.778 1.00 95.19 88 ILE A N 1
ATOM 587 C CA . ILE A 1 88 ? -1.748 -0.803 9.035 1.00 95.19 88 ILE A CA 1
ATOM 588 C C . ILE A 1 88 ? -3.267 -0.808 9.176 1.00 95.19 88 ILE A C 1
ATOM 590 O O . ILE A 1 88 ? -3.927 -1.798 8.864 1.00 95.19 88 ILE A O 1
ATOM 594 N N . GLU A 1 89 ? -3.825 0.299 9.641 1.00 96.31 89 GLU A N 1
ATOM 595 C CA . GLU A 1 89 ? -5.266 0.505 9.751 1.00 96.31 89 GLU A CA 1
ATOM 596 C C . GLU A 1 89 ? -5.701 1.527 8.705 1.00 96.31 89 GLU A C 1
ATOM 598 O O . GLU A 1 89 ? -5.303 2.689 8.763 1.00 96.31 89 GLU A O 1
ATOM 603 N N . ILE A 1 90 ? -6.515 1.090 7.749 1.00 96.88 90 ILE A N 1
ATOM 604 C CA . ILE A 1 90 ? -7.207 1.964 6.806 1.00 96.88 90 ILE A CA 1
ATOM 605 C C . ILE A 1 90 ? -8.535 2.342 7.457 1.00 96.88 90 ILE A C 1
ATOM 607 O O . ILE A 1 90 ? -9.330 1.470 7.811 1.00 96.88 90 ILE A O 1
ATOM 611 N N . LYS A 1 91 ? -8.777 3.638 7.636 1.00 96.19 91 LYS A N 1
ATOM 612 C CA . LYS A 1 91 ? -10.012 4.166 8.228 1.00 96.19 91 LYS A CA 1
ATOM 613 C C . LYS A 1 91 ? -11.007 4.628 7.157 1.00 96.19 91 LYS A C 1
ATOM 615 O O . LYS A 1 91 ? -10.696 4.705 5.971 1.00 96.19 91 LYS A O 1
ATOM 620 N N . ALA A 1 92 ? -12.235 4.926 7.587 1.00 95.19 92 ALA A N 1
ATOM 621 C CA . ALA A 1 92 ? -13.325 5.374 6.710 1.00 95.19 92 ALA A CA 1
ATOM 622 C C . ALA A 1 92 ? -13.067 6.741 6.056 1.00 95.19 92 ALA A C 1
ATOM 624 O O . ALA A 1 92 ? -13.591 7.023 4.984 1.00 95.19 92 ALA A O 1
ATOM 625 N N . ASP A 1 93 ? -12.228 7.565 6.680 1.00 94.88 93 ASP A N 1
ATOM 626 C CA . ASP A 1 93 ? -11.739 8.843 6.153 1.00 94.88 93 ASP A CA 1
ATOM 627 C C . ASP A 1 93 ? -10.646 8.675 5.080 1.00 94.88 93 ASP A C 1
ATOM 629 O O . ASP A 1 93 ? -10.063 9.663 4.637 1.00 94.88 93 ASP A O 1
ATOM 633 N N . LYS A 1 94 ? -10.375 7.431 4.656 1.00 96.19 94 LYS A N 1
ATOM 634 C CA . LYS A 1 94 ? -9.350 7.053 3.675 1.00 96.19 94 LYS A CA 1
ATOM 635 C C . LYS A 1 94 ? -7.911 7.277 4.151 1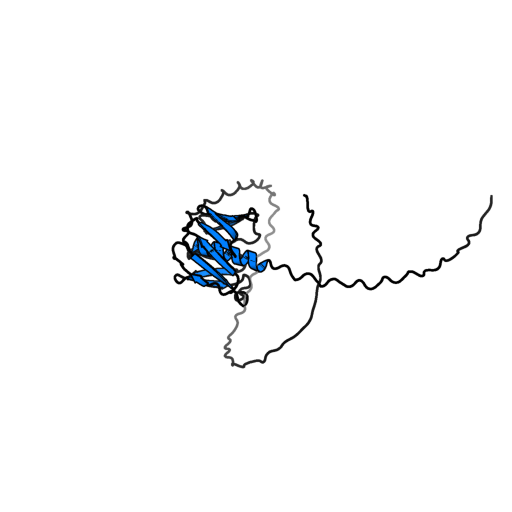.00 96.19 94 LYS A C 1
ATOM 637 O O . LYS A 1 94 ? -6.983 7.180 3.346 1.00 96.19 94 LYS A O 1
ATOM 642 N N . ALA A 1 95 ? -7.700 7.543 5.438 1.00 97.00 95 ALA A N 1
ATOM 643 C CA . ALA A 1 95 ? -6.373 7.659 6.020 1.00 97.00 95 ALA A CA 1
ATOM 644 C C . ALA A 1 95 ? -5.831 6.294 6.473 1.00 97.00 95 ALA A C 1
ATOM 646 O O . ALA A 1 95 ? -6.566 5.429 6.957 1.00 97.00 95 ALA A O 1
ATOM 647 N N . LEU A 1 96 ? -4.518 6.121 6.323 1.00 96.75 96 LEU A N 1
ATOM 648 C CA . LEU A 1 96 ? -3.761 4.971 6.797 1.00 96.75 96 LEU A CA 1
ATOM 649 C C . LEU A 1 96 ? -3.039 5.345 8.081 1.00 96.75 96 LEU A C 1
ATOM 651 O O . LEU A 1 96 ? -2.315 6.342 8.135 1.00 96.75 96 LEU A O 1
ATOM 655 N N . TYR A 1 97 ? -3.182 4.496 9.087 1.00 95.75 97 TYR A N 1
ATOM 656 C CA . TYR A 1 97 ? -2.514 4.624 10.368 1.00 95.75 97 TYR A CA 1
ATOM 657 C C . TYR A 1 97 ? -1.597 3.436 10.616 1.00 95.75 97 TYR A C 1
ATOM 659 O O . TYR A 1 97 ? -1.906 2.303 10.262 1.00 95.75 97 TYR A O 1
ATOM 667 N N . THR A 1 98 ? -0.470 3.676 11.269 1.00 93.44 98 THR A N 1
ATOM 668 C CA . THR A 1 98 ? 0.405 2.631 11.805 1.00 93.44 98 THR A CA 1
ATOM 669 C C . THR A 1 98 ? 0.867 3.062 13.182 1.00 93.44 98 THR A C 1
ATOM 671 O O . THR A 1 98 ? 1.327 4.188 13.359 1.00 93.44 98 THR A O 1
ATOM 674 N N . LYS A 1 99 ? 0.700 2.189 14.184 1.00 90.00 99 LYS A N 1
ATOM 675 C CA . LYS A 1 99 ? 1.054 2.479 15.590 1.00 90.00 99 LYS A CA 1
ATOM 676 C C . LYS A 1 99 ? 0.454 3.808 16.097 1.00 90.00 99 LYS A C 1
ATOM 678 O O . LYS A 1 99 ? 1.108 4.570 16.799 1.00 90.00 99 LYS A O 1
ATOM 683 N N . GLY A 1 100 ? -0.785 4.106 15.695 1.00 90.62 100 GLY A N 1
ATOM 684 C CA . GLY A 1 100 ? -1.504 5.332 16.069 1.00 90.62 100 GLY A CA 1
ATOM 685 C C . GLY A 1 100 ? -1.110 6.598 15.296 1.00 90.62 100 GLY A C 1
ATOM 686 O O . GLY A 1 100 ? -1.771 7.622 15.453 1.00 90.62 100 GLY A O 1
ATOM 687 N N . LYS A 1 101 ? -0.095 6.546 14.426 1.00 93.56 101 LYS A N 1
ATOM 688 C CA . LYS A 1 101 ? 0.345 7.678 13.600 1.00 93.56 101 LYS A CA 1
ATOM 689 C C . LYS A 1 101 ? -0.235 7.580 12.193 1.00 93.56 101 LYS A C 1
ATOM 691 O O . LYS A 1 101 ? -0.237 6.499 11.610 1.00 93.56 101 LYS A O 1
ATOM 696 N N . LYS A 1 102 ? -0.723 8.697 11.650 1.00 95.00 102 LYS A N 1
ATOM 697 C CA . LYS A 1 102 ? -1.167 8.790 10.254 1.00 95.00 102 LYS A CA 1
ATOM 698 C C . LYS A 1 102 ? 0.060 8.741 9.341 1.00 95.00 102 LYS A C 1
ATOM 700 O O . LYS A 1 102 ? 0.935 9.589 9.480 1.00 95.00 102 LYS A O 1
ATOM 705 N N . ILE A 1 103 ? 0.120 7.763 8.440 1.00 94.50 103 ILE A N 1
ATOM 706 C CA . ILE A 1 103 ? 1.264 7.556 7.535 1.00 94.50 103 ILE A CA 1
ATOM 707 C C . ILE A 1 103 ? 0.940 7.894 6.079 1.00 94.50 103 ILE A C 1
ATOM 709 O O . ILE A 1 103 ? 1.835 8.269 5.325 1.00 94.50 103 ILE A O 1
ATOM 713 N N . ALA A 1 104 ? -0.327 7.781 5.674 1.00 96.38 104 ALA A N 1
ATOM 714 C CA . ALA A 1 104 ? -0.758 8.090 4.317 1.00 96.38 104 ALA A CA 1
ATOM 715 C C . ALA A 1 104 ? -2.256 8.419 4.245 1.00 96.38 104 ALA A C 1
ATOM 717 O O . ALA A 1 104 ? -3.001 8.183 5.197 1.00 96.38 104 ALA A O 1
ATOM 718 N N . THR A 1 105 ? -2.704 8.931 3.101 1.00 97.12 105 THR A N 1
ATOM 719 C CA . THR A 1 105 ? -4.121 9.134 2.765 1.00 97.12 105 THR A CA 1
ATOM 720 C C . THR A 1 105 ? -4.372 8.730 1.317 1.00 97.12 105 THR A C 1
ATOM 722 O O . THR A 1 105 ? -3.572 9.070 0.444 1.00 97.12 105 THR A O 1
ATOM 725 N N . PHE A 1 106 ? -5.482 8.047 1.041 1.00 97.06 106 PHE A N 1
ATOM 726 C CA . PHE A 1 106 ? -5.947 7.834 -0.329 1.00 97.06 106 PHE A CA 1
ATOM 727 C C . PHE A 1 106 ? -6.783 9.020 -0.822 1.00 97.06 106 PHE A C 1
ATOM 729 O O . PHE A 1 106 ? -7.756 9.430 -0.190 1.00 97.06 106 PHE A O 1
ATOM 736 N N . ASP A 1 107 ? -6.425 9.520 -1.997 1.00 96.12 107 ASP A N 1
ATOM 737 C CA . ASP A 1 107 ? -7.118 10.555 -2.751 1.00 96.12 107 ASP A CA 1
ATOM 738 C C . ASP A 1 107 ? -7.266 10.064 -4.197 1.00 96.12 107 ASP A C 1
ATOM 740 O O . ASP A 1 107 ? -6.286 9.988 -4.938 1.00 96.12 107 ASP A O 1
ATOM 744 N N . LYS A 1 108 ? -8.487 9.675 -4.581 1.00 95.31 108 LYS A N 1
ATOM 745 C CA . LYS A 1 108 ? -8.800 9.075 -5.890 1.00 95.31 108 LYS A CA 1
ATOM 746 C C . LYS A 1 108 ? -7.929 7.849 -6.202 1.00 95.31 108 LYS A C 1
ATOM 748 O O . LYS A 1 108 ? -8.001 6.850 -5.491 1.00 95.31 108 LYS A O 1
ATOM 753 N N . ASN A 1 109 ? -7.127 7.912 -7.262 1.00 95.38 109 ASN A N 1
ATOM 754 C CA . ASN A 1 109 ? -6.191 6.885 -7.709 1.00 95.38 109 ASN A CA 1
ATOM 755 C C . ASN A 1 109 ? -4.777 7.042 -7.114 1.00 95.38 109 ASN A C 1
ATOM 757 O O . ASN A 1 109 ? -3.853 6.350 -7.544 1.00 95.38 109 ASN A O 1
ATOM 761 N N . THR A 1 110 ? -4.598 7.937 -6.140 1.00 95.12 110 THR A N 1
ATOM 762 C CA . THR A 1 110 ? -3.305 8.260 -5.532 1.00 95.12 110 THR A CA 1
ATOM 763 C C . THR A 1 110 ? -3.317 8.000 -4.027 1.00 95.12 110 THR A C 1
ATOM 765 O O . THR A 1 110 ? -4.247 8.370 -3.318 1.00 95.12 110 THR A O 1
ATOM 768 N N . MET A 1 111 ? -2.243 7.415 -3.503 1.00 96.19 111 MET A N 1
ATOM 769 C CA . MET A 1 111 ? -1.941 7.376 -2.075 1.00 96.19 111 MET A CA 1
ATOM 770 C C . MET A 1 111 ? -0.818 8.365 -1.762 1.00 96.19 111 MET A C 1
ATOM 772 O O . MET A 1 111 ? 0.288 8.221 -2.275 1.00 96.19 111 MET A O 1
ATOM 776 N N . LYS A 1 112 ? -1.087 9.359 -0.915 1.00 94.94 112 LYS A N 1
ATOM 777 C CA . LYS A 1 112 ? -0.116 10.378 -0.483 1.00 94.94 112 LYS A CA 1
ATOM 778 C C . LYS A 1 112 ? 0.477 9.977 0.861 1.00 94.94 112 LYS A C 1
ATOM 780 O O . LYS A 1 112 ? -0.285 9.725 1.790 1.00 94.94 112 LYS A O 1
ATOM 785 N N . LEU A 1 113 ? 1.800 9.907 0.969 1.00 93.06 113 LEU A N 1
ATOM 786 C CA . LEU A 1 113 ? 2.520 9.587 2.201 1.00 93.06 113 LEU A CA 1
ATOM 787 C C . LEU A 1 113 ? 2.827 10.886 2.952 1.00 93.06 113 LEU A C 1
ATOM 789 O O . LEU A 1 113 ? 3.485 11.773 2.416 1.00 93.06 113 LEU A O 1
ATOM 793 N N . GLU A 1 114 ? 2.377 10.983 4.201 1.00 89.00 114 GLU A N 1
ATOM 794 C CA . GLU A 1 114 ? 2.432 12.226 4.991 1.00 89.00 114 GLU A CA 1
ATOM 795 C C . GLU A 1 114 ? 3.862 12.592 5.425 1.00 89.00 114 GLU A C 1
ATOM 797 O O . GLU A 1 114 ? 4.200 13.765 5.538 1.00 89.00 114 GLU A O 1
ATOM 802 N N . GLU A 1 115 ? 4.721 11.599 5.677 1.00 83.56 115 GLU A N 1
ATOM 803 C CA . GLU A 1 115 ? 6.056 11.838 6.255 1.00 83.56 115 GLU A CA 1
ATOM 804 C C . GLU A 1 115 ? 7.170 12.014 5.224 1.00 83.56 115 GLU A C 1
ATOM 806 O O . GLU A 1 115 ? 8.206 12.595 5.538 1.00 83.56 115 GLU A O 1
ATOM 811 N N . LEU A 1 116 ? 6.988 11.475 4.018 1.00 79.38 116 LEU A N 1
ATOM 812 C CA . LEU A 1 116 ? 8.066 11.355 3.034 1.00 79.38 116 LEU A CA 1
ATOM 813 C C . LEU A 1 116 ? 7.907 12.306 1.840 1.00 79.38 116 LEU A C 1
ATOM 815 O O . LEU A 1 116 ? 8.774 12.310 0.973 1.00 79.38 116 LEU A O 1
ATOM 819 N N . ASP A 1 117 ? 6.821 13.087 1.782 1.00 81.88 117 ASP A N 1
ATOM 820 C CA . ASP A 1 117 ? 6.420 13.865 0.593 1.00 81.88 117 ASP A CA 1
ATOM 821 C C . ASP A 1 117 ? 6.417 13.002 -0.687 1.00 81.88 117 ASP A C 1
ATOM 823 O O . ASP A 1 117 ? 6.783 13.411 -1.789 1.00 81.88 117 ASP A O 1
ATOM 827 N N . GLN A 1 118 ? 6.038 11.735 -0.510 1.00 88.19 118 GLN A N 1
ATOM 828 C CA . GLN A 1 118 ? 5.959 10.736 -1.565 1.00 88.19 118 GLN A CA 1
ATOM 829 C C . GLN A 1 118 ? 4.504 10.470 -1.905 1.00 88.19 118 GLN A C 1
ATOM 831 O O . GLN A 1 118 ? 3.616 10.568 -1.057 1.00 88.19 118 GLN A O 1
ATOM 836 N N . HIS A 1 119 ? 4.242 10.076 -3.142 1.00 91.38 119 HIS A N 1
ATOM 837 C CA . HIS A 1 119 ? 2.927 9.582 -3.518 1.00 91.38 119 HIS A CA 1
ATOM 838 C C . HIS A 1 119 ? 3.035 8.401 -4.467 1.00 91.38 119 HIS A C 1
ATOM 840 O O . HIS A 1 119 ? 3.970 8.309 -5.262 1.00 91.38 119 HIS A O 1
ATOM 846 N N . MET A 1 120 ? 2.062 7.503 -4.356 1.00 93.94 120 MET A N 1
ATOM 847 C CA . MET A 1 120 ? 1.892 6.350 -5.226 1.00 93.94 120 MET A CA 1
ATOM 848 C C . MET A 1 120 ? 0.607 6.523 -6.024 1.00 93.94 120 MET A C 1
ATOM 850 O O . MET A 1 120 ? -0.473 6.529 -5.440 1.00 93.94 120 MET A O 1
ATOM 854 N N . SER A 1 121 ? 0.717 6.689 -7.336 1.00 94.25 121 SER A N 1
ATOM 855 C CA . SER A 1 121 ? -0.412 6.890 -8.247 1.00 94.25 121 SER A CA 1
ATOM 856 C C . SER A 1 121 ? -0.608 5.669 -9.131 1.00 94.25 121 SER A C 1
ATOM 858 O O . SER A 1 121 ? 0.363 5.110 -9.633 1.00 94.25 121 SER A O 1
ATOM 860 N N . VAL A 1 122 ? -1.861 5.275 -9.343 1.00 95.00 122 VAL A N 1
ATOM 861 C CA . VAL A 1 122 ? -2.220 4.180 -10.252 1.00 95.00 122 VAL A CA 1
ATOM 862 C C . VAL A 1 122 ? -2.711 4.750 -11.578 1.00 95.00 122 VAL A C 1
ATOM 864 O O . VAL A 1 122 ? -3.631 5.572 -11.613 1.00 95.00 122 VAL A O 1
ATOM 867 N N . TRP A 1 123 ? -2.106 4.302 -12.669 1.00 95.06 123 TRP A N 1
ATOM 868 C CA . TRP A 1 123 ? -2.452 4.660 -14.040 1.00 95.06 123 TRP A CA 1
ATOM 869 C C . TRP A 1 123 ? -3.399 3.630 -14.662 1.00 95.06 123 TRP A C 1
ATOM 871 O O . TRP A 1 123 ? -3.559 2.515 -14.160 1.00 95.06 123 TRP A O 1
ATOM 881 N N . LYS A 1 124 ? -4.082 4.016 -15.743 1.00 93.44 124 LYS A N 1
ATOM 882 C CA . LYS A 1 124 ? -5.128 3.214 -16.399 1.00 93.44 124 LYS A CA 1
ATOM 883 C C . LYS A 1 124 ? -4.624 1.871 -16.929 1.00 93.44 124 LYS A C 1
ATOM 885 O O . LYS A 1 124 ? -5.378 0.906 -16.947 1.00 93.44 124 LYS A O 1
ATOM 890 N N . ASP A 1 125 ? -3.357 1.809 -17.320 1.00 91.31 125 ASP A N 1
ATOM 891 C CA . ASP A 1 125 ? -2.647 0.594 -17.737 1.00 91.31 125 ASP A CA 1
ATOM 892 C C . ASP A 1 125 ? -2.253 -0.322 -16.559 1.00 91.31 125 ASP A C 1
ATOM 894 O O . ASP A 1 125 ? -1.620 -1.355 -16.758 1.00 91.31 125 ASP A O 1
ATOM 898 N N . GLY A 1 126 ? -2.607 0.060 -15.328 1.00 92.56 126 GLY A N 1
ATOM 899 C CA . GLY A 1 126 ? -2.240 -0.632 -14.099 1.00 92.56 126 GLY A CA 1
ATOM 900 C C . GLY A 1 126 ? -0.885 -0.205 -13.539 1.00 92.56 126 GLY A C 1
ATOM 901 O O . GLY A 1 126 ? -0.550 -0.623 -12.431 1.00 92.56 126 GLY A O 1
ATOM 902 N N . THR A 1 127 ? -0.108 0.630 -14.233 1.00 94.12 127 THR A N 1
ATOM 903 C CA . THR A 1 127 ? 1.205 1.079 -13.756 1.00 94.12 127 THR A CA 1
ATOM 904 C C . THR A 1 127 ? 1.066 1.848 -12.444 1.00 94.12 127 THR A C 1
ATOM 906 O O . THR A 1 127 ? 0.214 2.723 -12.298 1.00 94.12 127 THR A O 1
ATOM 909 N N . ILE A 1 128 ? 1.926 1.532 -11.479 1.00 94.31 128 ILE A N 1
ATOM 910 C CA . ILE A 1 128 ? 2.033 2.230 -10.201 1.00 94.31 128 ILE A CA 1
ATOM 911 C C . ILE A 1 128 ? 3.260 3.134 -10.275 1.00 94.31 128 ILE A C 1
ATOM 913 O O . ILE A 1 128 ? 4.401 2.671 -10.273 1.00 94.31 128 ILE A O 1
ATOM 917 N N . GLU A 1 129 ? 3.028 4.438 -10.339 1.00 92.12 129 GLU A N 1
ATOM 918 C CA . GLU A 1 129 ? 4.090 5.433 -10.253 1.00 92.12 129 GLU A CA 1
ATOM 919 C C . GLU A 1 129 ? 4.320 5.812 -8.793 1.00 92.12 129 GLU A C 1
ATOM 921 O O . GLU A 1 129 ? 3.395 6.224 -8.100 1.00 92.12 129 GLU A O 1
ATOM 926 N N . ILE A 1 130 ? 5.566 5.703 -8.341 1.00 90.75 130 ILE A N 1
ATOM 927 C CA . ILE A 1 130 ? 5.997 6.094 -6.999 1.00 90.75 130 ILE A CA 1
ATOM 928 C C . ILE A 1 130 ? 6.911 7.305 -7.161 1.00 90.75 130 ILE A C 1
ATOM 930 O O . ILE A 1 130 ? 7.931 7.188 -7.841 1.00 90.75 130 ILE A O 1
ATOM 934 N N . LYS A 1 131 ? 6.560 8.453 -6.568 1.00 86.62 131 LYS A N 1
ATOM 935 C CA . LYS A 1 131 ? 7.408 9.658 -6.570 1.00 86.62 131 LYS A CA 1
ATOM 936 C C . LYS A 1 131 ? 8.083 9.874 -5.212 1.00 86.62 131 LYS A C 1
ATOM 938 O O . LYS A 1 131 ? 7.386 9.758 -4.206 1.00 86.62 131 LYS A O 1
ATOM 943 N N . PRO A 1 132 ? 9.386 10.233 -5.174 1.00 81.06 132 PRO A N 1
ATOM 944 C CA . PRO A 1 132 ? 10.306 10.319 -6.312 1.00 81.06 132 PRO A CA 1
ATOM 945 C C . PRO A 1 132 ? 10.535 8.940 -6.949 1.00 81.06 132 PRO A C 1
ATOM 947 O O . PRO A 1 132 ? 10.377 7.923 -6.279 1.00 81.06 132 PRO A O 1
ATOM 950 N N . ALA A 1 133 ? 10.848 8.934 -8.251 1.00 73.44 133 ALA A N 1
ATOM 951 C CA . ALA A 1 133 ? 10.837 7.741 -9.098 1.00 73.44 133 ALA A CA 1
ATOM 952 C C . ALA A 1 133 ? 11.559 6.546 -8.450 1.00 73.44 133 ALA A C 1
ATOM 954 O O . ALA A 1 133 ? 12.769 6.582 -8.217 1.00 73.44 133 ALA A O 1
ATOM 955 N N . SER A 1 134 ? 10.810 5.474 -8.192 1.00 75.50 134 SER A N 1
ATOM 956 C CA . SER A 1 134 ? 11.390 4.171 -7.865 1.00 75.50 134 SER A CA 1
ATOM 957 C C . SER A 1 134 ? 12.146 3.620 -9.078 1.00 75.50 134 SER A C 1
ATOM 959 O O . SER A 1 134 ? 11.695 3.752 -10.213 1.00 75.50 134 SER A O 1
ATOM 961 N N . GLN A 1 135 ? 13.282 2.958 -8.842 1.00 71.06 135 GLN A N 1
ATOM 962 C CA . GLN A 1 135 ? 14.048 2.293 -9.905 1.00 71.06 135 GLN A CA 1
ATOM 963 C C . GLN A 1 135 ? 13.323 1.080 -10.501 1.00 71.06 135 GLN A C 1
ATOM 965 O O . GLN A 1 135 ? 13.650 0.663 -11.607 1.00 71.06 135 GLN A O 1
ATOM 970 N N . LYS A 1 136 ? 12.372 0.492 -9.766 1.00 80.50 136 LYS A N 1
ATOM 971 C CA . LYS A 1 136 ? 11.636 -0.699 -10.200 1.00 80.50 136 LYS A CA 1
ATOM 972 C C . LYS A 1 136 ? 10.243 -0.312 -10.654 1.00 80.50 136 LYS A C 1
ATOM 974 O O . LYS A 1 136 ? 9.519 0.337 -9.893 1.00 80.50 136 LYS A O 1
ATOM 979 N N . LYS A 1 137 ? 9.855 -0.760 -11.850 1.00 84.81 137 LYS A N 1
ATOM 980 C CA . LYS A 1 137 ? 8.471 -0.641 -12.306 1.00 84.81 137 LYS A CA 1
ATOM 981 C C . LYS A 1 137 ? 7.594 -1.599 -11.515 1.00 84.81 137 LYS A C 1
ATOM 983 O O . LYS A 1 137 ? 7.943 -2.759 -11.290 1.00 84.81 137 LYS A O 1
ATOM 988 N N . VAL A 1 138 ? 6.448 -1.092 -11.095 1.00 92.62 138 VAL A N 1
ATOM 989 C CA . VAL A 1 138 ? 5.431 -1.853 -10.380 1.00 92.62 138 VAL A CA 1
ATOM 990 C C . VAL A 1 138 ? 4.117 -1.634 -11.116 1.00 92.62 138 VAL A C 1
ATOM 992 O O . VAL A 1 138 ? 3.832 -0.509 -11.521 1.00 92.62 138 VAL A O 1
ATOM 995 N N . LYS A 1 139 ? 3.329 -2.686 -11.329 1.00 95.06 139 LYS A N 1
ATOM 996 C CA . LYS A 1 139 ? 2.032 -2.584 -12.008 1.00 95.06 139 LYS A CA 1
ATOM 997 C C . LYS A 1 139 ? 1.013 -3.549 -11.419 1.00 95.06 139 LYS A C 1
ATOM 999 O O . LYS A 1 139 ? 1.383 -4.591 -10.888 1.00 95.06 139 LYS A O 1
ATOM 1004 N N . PHE A 1 140 ? -0.260 -3.221 -11.556 1.00 96.12 140 PHE A N 1
ATOM 1005 C CA . PHE A 1 140 ? -1.354 -4.165 -11.414 1.00 96.12 140 PHE A CA 1
ATOM 1006 C C . PHE A 1 140 ? -1.513 -4.982 -12.695 1.00 96.12 140 PHE A C 1
ATOM 1008 O O . PHE A 1 140 ? -1.443 -4.436 -13.797 1.00 96.12 140 PHE A O 1
ATOM 1015 N N . ASN A 1 141 ? -1.743 -6.283 -12.551 1.00 94.50 141 ASN A N 1
ATOM 1016 C CA . ASN A 1 141 ? -2.197 -7.132 -13.645 1.00 94.50 141 ASN A CA 1
ATOM 1017 C C . ASN A 1 141 ? -3.736 -7.176 -13.715 1.00 94.50 141 ASN A C 1
ATOM 1019 O O . ASN A 1 141 ? -4.435 -6.555 -12.914 1.00 94.50 141 ASN A O 1
ATOM 1023 N N . GLU A 1 142 ? -4.274 -7.940 -14.665 1.00 92.88 142 GLU A N 1
ATOM 1024 C CA . GLU A 1 142 ? -5.724 -8.070 -14.893 1.00 92.88 142 GLU A CA 1
ATOM 1025 C C . GLU A 1 142 ? -6.495 -8.670 -13.704 1.00 92.88 142 GLU A C 1
ATOM 1027 O O . GLU A 1 142 ? -7.716 -8.555 -13.636 1.00 92.88 142 GLU A O 1
ATOM 1032 N N . LYS A 1 143 ? -5.796 -9.306 -12.756 1.00 93.00 143 LYS A N 1
ATOM 1033 C CA . LYS A 1 143 ? -6.369 -9.893 -11.535 1.00 93.00 143 LYS A CA 1
ATOM 1034 C C . LYS A 1 143 ? -6.231 -8.982 -10.313 1.00 93.00 143 LYS A C 1
ATOM 1036 O O . LYS A 1 143 ? -6.500 -9.422 -9.195 1.00 93.00 143 LYS A O 1
ATOM 1041 N N . ASP A 1 144 ? -5.801 -7.735 -10.513 1.00 93.06 144 ASP A N 1
ATOM 1042 C CA . ASP A 1 144 ? -5.468 -6.773 -9.457 1.00 93.06 144 ASP A CA 1
ATOM 1043 C C . ASP A 1 144 ? -4.340 -7.244 -8.521 1.00 93.06 144 ASP A C 1
ATOM 1045 O O . ASP A 1 144 ? -4.240 -6.816 -7.365 1.00 93.06 144 ASP A O 1
ATOM 1049 N N . GLU A 1 145 ? -3.466 -8.117 -9.018 1.00 94.62 145 GLU A N 1
ATOM 1050 C CA . GLU A 1 145 ? -2.238 -8.505 -8.333 1.00 94.62 145 GLU A CA 1
ATOM 1051 C C . GLU A 1 145 ? -1.125 -7.535 -8.730 1.00 94.62 145 GLU A C 1
ATOM 1053 O O . GLU A 1 145 ? -1.036 -7.105 -9.881 1.00 94.62 145 GLU A O 1
ATOM 1058 N N . ILE A 1 146 ? -0.264 -7.192 -7.778 1.00 94.75 146 ILE A N 1
ATOM 1059 C CA . ILE A 1 146 ? 0.904 -6.362 -8.040 1.00 94.75 146 ILE A CA 1
ATOM 1060 C C . ILE A 1 146 ? 2.030 -7.243 -8.579 1.00 94.75 146 ILE A C 1
ATOM 1062 O O . ILE A 1 146 ? 2.442 -8.206 -7.930 1.00 94.75 146 ILE A O 1
ATOM 1066 N N . GLU A 1 147 ? 2.564 -6.857 -9.730 1.00 93.81 147 GLU A N 1
ATOM 1067 C CA . GLU A 1 147 ? 3.775 -7.395 -10.337 1.00 93.81 147 GLU A CA 1
ATOM 1068 C C . GLU A 1 147 ? 4.900 -6.365 -10.217 1.00 93.81 147 GLU A C 1
ATOM 1070 O O . GLU A 1 147 ? 4.748 -5.196 -10.583 1.00 93.81 147 GLU A O 1
ATOM 1075 N N . ILE A 1 148 ? 6.038 -6.808 -9.689 1.00 90.50 148 ILE A N 1
ATOM 1076 C CA . ILE A 1 148 ? 7.250 -6.011 -9.519 1.00 90.50 148 ILE A CA 1
ATOM 1077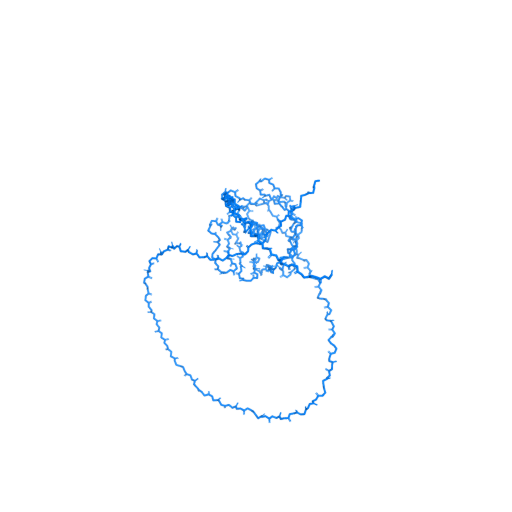 C C . ILE A 1 148 ? 8.265 -6.484 -10.554 1.00 90.50 148 ILE A C 1
ATOM 1079 O O . ILE A 1 148 ? 8.570 -7.678 -10.643 1.00 90.50 148 ILE A O 1
ATOM 1083 N N . GLU A 1 149 ? 8.831 -5.540 -11.300 1.00 85.25 149 GLU A N 1
ATOM 1084 C CA . GLU A 1 149 ? 9.920 -5.806 -12.234 1.00 85.25 149 GLU A CA 1
ATOM 1085 C C . GLU A 1 149 ? 11.061 -6.569 -11.540 1.00 85.25 149 GLU A C 1
ATOM 1087 O O . GLU A 1 149 ? 11.559 -6.177 -10.479 1.00 85.25 149 GLU A O 1
ATOM 1092 N N . GLY A 1 150 ? 11.431 -7.708 -12.126 1.00 82.12 150 GLY A N 1
ATOM 1093 C CA . GLY A 1 150 ? 12.355 -8.675 -11.536 1.00 82.12 150 GLY A CA 1
ATOM 1094 C C . GLY A 1 150 ? 11.700 -9.972 -11.058 1.00 82.12 150 GLY A C 1
ATOM 1095 O O . GLY A 1 150 ? 12.437 -10.916 -10.841 1.00 82.12 150 GLY A O 1
ATOM 1096 N N . GLY A 1 151 ? 10.365 -10.061 -10.969 1.00 82.38 151 GLY A N 1
ATOM 1097 C CA . GLY A 1 151 ? 9.644 -11.312 -10.659 1.00 82.38 151 GLY A CA 1
ATOM 1098 C C . GLY A 1 151 ? 8.889 -11.313 -9.326 1.00 82.38 151 GLY A C 1
ATOM 1099 O O . GLY A 1 151 ? 8.343 -12.337 -8.925 1.00 82.38 151 GLY A O 1
ATOM 1100 N N . GLY A 1 152 ? 8.839 -10.173 -8.632 1.00 87.19 152 GLY A N 1
ATOM 1101 C CA . GLY A 1 152 ? 8.123 -10.071 -7.363 1.00 87.19 152 GLY A CA 1
ATOM 1102 C C . GLY A 1 152 ? 6.620 -10.022 -7.603 1.00 87.19 152 GLY A C 1
ATOM 1103 O O . GLY A 1 152 ? 6.167 -9.397 -8.562 1.00 87.19 152 GLY A O 1
ATOM 1104 N N . LYS A 1 153 ? 5.839 -10.652 -6.727 1.00 91.25 153 LYS A N 1
ATOM 1105 C CA . LYS A 1 153 ? 4.380 -10.698 -6.840 1.00 91.25 153 LYS A CA 1
ATOM 1106 C C . LYS A 1 153 ? 3.717 -10.474 -5.491 1.00 91.25 153 LYS A C 1
ATOM 1108 O O . LYS A 1 153 ? 4.139 -11.044 -4.488 1.00 91.25 153 LYS A O 1
ATOM 1113 N N . LEU A 1 154 ? 2.645 -9.693 -5.474 1.00 92.69 154 LEU A N 1
ATOM 1114 C CA . LEU A 1 154 ? 1.771 -9.524 -4.318 1.00 92.69 154 LEU A CA 1
ATOM 1115 C C . LEU A 1 154 ? 0.323 -9.712 -4.763 1.00 92.69 154 LEU A C 1
ATOM 1117 O O . LEU A 1 154 ? -0.179 -8.988 -5.618 1.00 92.69 154 LEU A O 1
ATOM 1121 N N . ALA A 1 155 ? -0.345 -10.697 -4.176 1.00 93.12 155 ALA A N 1
ATOM 1122 C CA . ALA A 1 155 ? -1.733 -11.028 -4.466 1.00 93.12 155 ALA A CA 1
ATOM 1123 C C . ALA A 1 155 ? -2.544 -11.080 -3.170 1.00 93.12 155 ALA A C 1
ATOM 1125 O O . ALA A 1 155 ? -2.047 -11.544 -2.143 1.00 93.12 155 ALA A O 1
ATOM 1126 N N . ILE A 1 156 ? -3.794 -10.626 -3.233 1.00 94.00 156 ILE A N 1
ATOM 1127 C CA . ILE A 1 156 ? -4.761 -10.710 -2.136 1.00 94.00 156 ILE A CA 1
ATOM 1128 C C . ILE A 1 156 ? -5.992 -11.426 -2.681 1.00 94.00 156 ILE A C 1
ATOM 1130 O O . ILE A 1 156 ? -6.647 -10.918 -3.594 1.00 94.00 156 ILE A O 1
ATOM 1134 N N . ASP A 1 157 ? -6.297 -12.606 -2.148 1.00 91.00 157 ASP A N 1
ATOM 1135 C CA . ASP A 1 157 ? -7.477 -13.361 -2.572 1.00 91.00 157 ASP A CA 1
ATOM 1136 C C . ASP A 1 157 ? -8.787 -12.743 -2.038 1.00 91.00 157 ASP A C 1
ATOM 1138 O O . ASP A 1 157 ? -8.787 -11.785 -1.262 1.00 91.00 157 ASP A O 1
ATOM 1142 N N . ASP A 1 158 ? -9.939 -13.277 -2.454 1.00 89.69 158 ASP A N 1
ATOM 1143 C CA . ASP A 1 158 ? -11.257 -12.798 -1.999 1.00 89.69 158 ASP A CA 1
ATOM 1144 C C . ASP A 1 158 ? -11.482 -12.951 -0.485 1.00 89.69 158 ASP A C 1
ATOM 1146 O O . ASP A 1 158 ? -12.355 -12.296 0.084 1.00 89.69 158 ASP A O 1
ATOM 1150 N N . LYS A 1 159 ? -10.694 -13.803 0.181 1.00 85.88 159 LYS A N 1
ATOM 1151 C CA . LYS A 1 159 ? -10.755 -14.045 1.626 1.00 85.88 159 LYS A CA 1
ATOM 1152 C C . LYS A 1 159 ? -9.790 -13.145 2.404 1.00 85.88 159 LYS A C 1
ATOM 1154 O O . LYS A 1 159 ? -9.711 -13.267 3.624 1.00 85.88 159 LYS A O 1
ATOM 1159 N N . GLY A 1 160 ? -9.062 -12.251 1.729 1.00 83.62 160 GLY A N 1
ATOM 1160 C CA . GLY A 1 160 ? -8.065 -11.378 2.346 1.00 83.62 160 GLY A CA 1
ATOM 1161 C C . GLY A 1 160 ? -6.752 -12.087 2.693 1.00 83.62 160 GLY A C 1
ATOM 1162 O O . GLY A 1 160 ? -5.938 -11.534 3.437 1.00 83.62 160 GLY A O 1
ATOM 1163 N N . LYS A 1 161 ? -6.521 -13.301 2.176 1.00 87.62 161 LYS A N 1
ATOM 1164 C CA . LYS A 1 161 ? -5.242 -13.996 2.318 1.00 87.62 161 LYS A CA 1
ATOM 1165 C C . LYS A 1 161 ? -4.245 -13.391 1.343 1.00 87.62 161 LYS A C 1
ATOM 1167 O O . LYS A 1 161 ? -4.497 -13.283 0.143 1.00 87.62 161 LYS A O 1
ATOM 1172 N N . VAL A 1 162 ? -3.085 -13.040 1.872 1.00 91.38 162 VAL A N 1
ATOM 1173 C CA . VAL A 1 162 ? -2.013 -12.435 1.095 1.00 91.38 162 VAL A CA 1
ATOM 1174 C C . VAL A 1 162 ? -1.014 -13.499 0.657 1.00 91.38 162 VAL A C 1
ATOM 1176 O O . VAL A 1 162 ? -0.572 -14.325 1.455 1.00 91.38 162 VAL A O 1
ATOM 1179 N N . THR A 1 163 ? -0.613 -13.437 -0.607 1.00 89.00 163 THR A N 1
ATOM 1180 C CA . THR A 1 163 ? 0.548 -14.153 -1.138 1.00 89.00 163 THR A CA 1
ATOM 1181 C C . THR A 1 163 ? 1.603 -13.137 -1.551 1.00 89.00 163 THR A C 1
ATOM 1183 O O . THR A 1 163 ? 1.310 -12.243 -2.343 1.00 89.00 163 THR A O 1
ATOM 1186 N N . VAL A 1 164 ? 2.821 -13.278 -1.026 1.00 88.25 164 VAL A N 1
ATOM 1187 C CA . VAL A 1 164 ? 3.973 -12.449 -1.404 1.00 88.25 164 VAL A CA 1
ATOM 1188 C C . VAL A 1 164 ? 5.088 -13.344 -1.924 1.00 88.25 164 VAL A C 1
ATOM 1190 O O . VAL A 1 164 ? 5.511 -14.281 -1.249 1.00 88.25 164 VAL A O 1
ATOM 1193 N N . VAL A 1 165 ? 5.562 -13.029 -3.123 1.00 86.69 165 VAL A N 1
ATOM 1194 C CA . VAL A 1 165 ? 6.730 -13.628 -3.766 1.00 86.69 165 VAL A CA 1
ATOM 1195 C C . VAL A 1 165 ? 7.761 -12.522 -3.928 1.00 86.69 165 VAL A C 1
ATOM 1197 O O . VAL A 1 165 ? 7.458 -11.462 -4.482 1.00 86.69 165 VAL A O 1
ATOM 1200 N N . ALA A 1 166 ? 8.966 -12.736 -3.406 1.00 80.75 166 ALA A N 1
ATOM 1201 C CA . ALA A 1 166 ? 10.043 -11.766 -3.539 1.00 80.75 166 ALA A CA 1
ATOM 1202 C C . ALA A 1 166 ? 10.564 -11.716 -4.993 1.00 80.75 166 ALA A C 1
ATOM 1204 O O . ALA A 1 166 ? 10.399 -12.686 -5.734 1.00 80.75 166 ALA A O 1
ATOM 1205 N N . PRO A 1 167 ? 11.213 -10.616 -5.424 1.00 75.81 167 PRO A N 1
ATOM 1206 C CA . PRO A 1 167 ? 11.752 -10.494 -6.781 1.00 75.81 167 PRO A CA 1
ATOM 1207 C C . PRO A 1 167 ? 12.719 -11.604 -7.201 1.00 75.81 167 PRO A C 1
ATOM 1209 O O . PRO A 1 167 ? 12.851 -11.890 -8.374 1.00 75.81 167 PRO A O 1
ATOM 1212 N N . ASP A 1 168 ? 13.384 -12.274 -6.272 1.00 77.62 168 ASP A N 1
ATOM 1213 C CA . ASP A 1 168 ? 14.278 -13.400 -6.550 1.00 77.62 168 ASP A CA 1
ATOM 1214 C C . ASP A 1 168 ? 13.562 -14.765 -6.548 1.00 77.62 168 ASP A C 1
ATOM 1216 O O . ASP A 1 168 ? 14.205 -15.800 -6.379 1.00 77.62 168 ASP A O 1
ATOM 1220 N N . ASN A 1 169 ? 12.231 -14.774 -6.711 1.00 71.12 169 ASN A N 1
ATOM 1221 C CA . ASN A 1 169 ? 11.353 -15.941 -6.560 1.00 71.12 169 ASN A CA 1
ATOM 1222 C C . ASN A 1 169 ? 11.478 -16.642 -5.200 1.00 71.12 169 ASN A C 1
ATOM 1224 O O . ASN A 1 169 ? 11.039 -17.783 -5.035 1.00 71.12 169 ASN A O 1
ATOM 1228 N N . LYS A 1 170 ? 12.063 -15.976 -4.199 1.00 74.44 170 LYS A N 1
ATOM 1229 C CA . LYS A 1 170 ? 12.144 -16.532 -2.855 1.00 74.44 170 LYS A CA 1
ATOM 1230 C C . LYS A 1 170 ? 10.816 -16.359 -2.121 1.00 74.44 170 LYS A C 1
ATOM 1232 O O . LYS A 1 170 ? 10.074 -15.400 -2.378 1.00 74.44 170 LYS A O 1
ATOM 1237 N N . PRO A 1 171 ? 10.508 -17.279 -1.189 1.00 69.50 171 PRO A N 1
ATOM 1238 C CA . PRO A 1 171 ? 9.390 -17.090 -0.281 1.00 69.50 171 PRO A CA 1
ATOM 1239 C C . PRO A 1 171 ? 9.553 -15.775 0.486 1.00 69.50 171 PRO A C 1
ATOM 1241 O O . PRO A 1 171 ? 10.672 -15.308 0.715 1.00 69.50 171 PRO A O 1
ATOM 1244 N N . ALA A 1 172 ? 8.420 -15.192 0.882 1.00 69.50 172 ALA A N 1
ATOM 1245 C CA . ALA A 1 172 ? 8.385 -13.985 1.697 1.00 69.50 172 ALA A CA 1
ATOM 1246 C C . ALA A 1 172 ? 9.327 -14.091 2.918 1.00 69.50 172 ALA A C 1
ATOM 1248 O O . ALA A 1 172 ? 9.561 -15.200 3.420 1.00 69.50 172 ALA A O 1
ATOM 1249 N N . PRO A 1 173 ? 9.851 -12.958 3.427 1.00 68.06 173 PRO A N 1
ATOM 1250 C CA . PRO A 1 173 ? 10.674 -12.949 4.631 1.00 68.06 173 PRO A CA 1
ATOM 1251 C C . PRO A 1 173 ? 10.013 -13.757 5.756 1.00 68.06 173 PRO A C 1
ATOM 1253 O O . PRO A 1 173 ? 8.805 -13.645 5.978 1.00 68.06 173 PRO A O 1
ATOM 1256 N N . LYS A 1 174 ? 10.785 -14.589 6.467 1.00 66.38 174 LYS A N 1
ATOM 1257 C CA . LYS A 1 174 ? 10.253 -15.392 7.581 1.00 66.38 174 LYS A CA 1
ATOM 1258 C C . LYS A 1 174 ? 9.545 -14.470 8.583 1.00 66.38 174 LYS A C 1
ATOM 1260 O O . LYS A 1 174 ? 10.151 -13.528 9.080 1.00 66.38 174 LYS A O 1
ATOM 1265 N N . GLY A 1 175 ? 8.275 -14.754 8.873 1.00 68.94 175 GLY A N 1
ATOM 1266 C CA . GLY A 1 175 ? 7.439 -13.945 9.769 1.00 68.94 175 GLY A CA 1
ATOM 1267 C C . GLY A 1 175 ? 6.586 -12.874 9.079 1.00 68.94 175 GLY A C 1
ATOM 1268 O O . GLY A 1 175 ? 5.716 -12.306 9.729 1.00 68.94 175 GLY A O 1
ATOM 1269 N N . PHE A 1 176 ? 6.763 -12.643 7.775 1.00 77.00 176 PHE A N 1
ATOM 1270 C CA . PHE A 1 176 ? 5.898 -11.768 6.984 1.00 77.00 176 PHE A CA 1
ATOM 1271 C C . PHE A 1 176 ? 4.682 -12.555 6.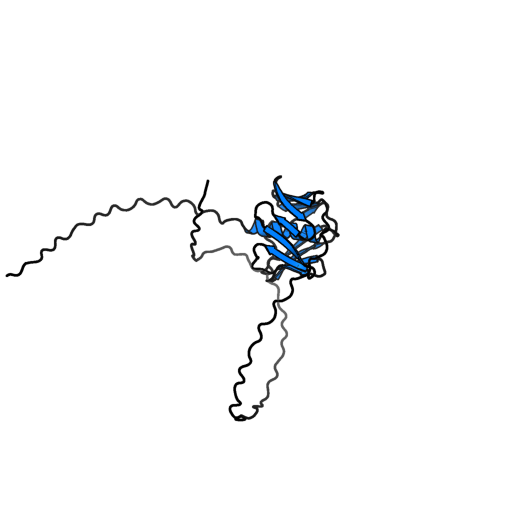475 1.00 77.00 176 PHE A C 1
ATOM 1273 O O . PHE A 1 176 ? 4.666 -13.067 5.355 1.00 77.00 176 PHE A O 1
ATOM 1280 N N . ALA A 1 177 ? 3.669 -12.689 7.330 1.00 81.44 177 ALA A N 1
ATOM 1281 C CA . ALA A 1 177 ? 2.416 -13.379 7.025 1.00 81.44 177 ALA A CA 1
ATOM 1282 C C . ALA A 1 177 ? 1.232 -12.428 7.252 1.00 81.44 177 ALA A C 1
ATOM 1284 O O . ALA A 1 177 ? 0.502 -12.577 8.235 1.00 81.44 177 ALA A O 1
ATOM 1285 N N . PRO A 1 178 ? 1.067 -11.410 6.389 1.00 88.00 178 PRO A N 1
ATOM 1286 C CA . PRO A 1 178 ? 0.082 -10.378 6.626 1.00 88.00 178 PRO A CA 1
ATOM 1287 C C . PRO A 1 178 ? -1.343 -10.935 6.574 1.00 88.00 178 PRO A C 1
ATOM 1289 O O . PRO A 1 178 ? -1.708 -11.689 5.670 1.00 88.00 178 PRO A O 1
ATOM 1292 N N . VAL A 1 179 ? -2.157 -10.531 7.546 1.00 89.44 179 VAL A N 1
ATOM 1293 C CA . VAL A 1 179 ? -3.567 -10.907 7.670 1.00 89.44 179 VAL A CA 1
ATOM 1294 C C . VAL A 1 179 ? -4.420 -9.662 7.500 1.00 89.44 179 VAL A C 1
ATOM 1296 O O . VAL A 1 179 ? -4.276 -8.694 8.250 1.00 89.44 179 VAL A O 1
ATOM 1299 N N . VAL A 1 180 ? -5.327 -9.688 6.523 1.00 92.75 180 VAL A N 1
ATOM 1300 C CA . VAL A 1 180 ? -6.270 -8.595 6.278 1.00 92.75 180 VAL A CA 1
ATOM 1301 C C . VAL A 1 180 ? -7.611 -8.925 6.927 1.00 92.75 180 VAL A C 1
ATOM 1303 O O . VAL A 1 180 ? -8.230 -9.944 6.639 1.00 92.75 180 VAL A O 1
ATOM 1306 N N . THR A 1 181 ? -8.082 -8.038 7.794 1.00 92.25 181 THR A N 1
ATOM 1307 C CA . THR A 1 181 ? -9.391 -8.117 8.456 1.00 92.25 181 THR A CA 1
ATOM 1308 C C . THR A 1 181 ? -10.272 -6.949 8.015 1.00 92.25 181 THR A C 1
ATOM 1310 O O . THR A 1 181 ? -9.774 -5.844 7.792 1.00 92.25 181 THR A O 1
ATOM 1313 N N . GLY A 1 182 ? -11.578 -7.189 7.847 1.00 91.88 182 GLY A N 1
ATOM 1314 C CA . GLY A 1 182 ? -12.496 -6.203 7.255 1.00 91.88 182 GLY A CA 1
ATOM 1315 C C . GLY A 1 182 ? -12.331 -6.030 5.738 1.00 91.88 182 GLY A C 1
ATOM 1316 O O . GLY A 1 182 ? -12.767 -5.026 5.182 1.00 91.88 182 GLY A O 1
ATOM 1317 N N . PHE A 1 183 ? -11.685 -6.989 5.068 1.00 93.56 183 PHE A N 1
ATOM 1318 C CA . PHE A 1 183 ? -11.452 -6.944 3.628 1.00 93.56 183 PHE A CA 1
ATOM 1319 C C . PHE A 1 183 ? -12.763 -6.997 2.829 1.00 93.56 183 PHE A C 1
ATOM 1321 O O . PHE A 1 183 ? -13.663 -7.777 3.143 1.00 93.56 183 PHE A O 1
ATOM 1328 N N . LYS A 1 184 ? -12.832 -6.203 1.755 1.00 94.00 184 LYS A N 1
ATOM 1329 C CA . LYS A 1 184 ? -13.831 -6.334 0.690 1.00 94.00 184 LYS A CA 1
ATOM 1330 C C . LYS A 1 184 ? -13.110 -6.385 -0.661 1.00 94.00 184 LYS A C 1
ATOM 1332 O O . LYS A 1 184 ? -12.211 -5.563 -0.852 1.00 94.00 184 LYS A O 1
ATOM 1337 N N . PRO A 1 185 ? -13.516 -7.261 -1.601 1.00 93.75 185 PRO A N 1
ATOM 1338 C CA . PRO A 1 185 ? -12.860 -7.391 -2.906 1.00 93.75 185 PRO A CA 1
ATOM 1339 C C . PRO A 1 185 ? -12.746 -6.077 -3.685 1.00 93.75 185 PRO A C 1
ATOM 1341 O O . PRO A 1 185 ? -11.721 -5.821 -4.305 1.00 93.75 185 PRO A O 1
ATOM 1344 N N . GLU A 1 186 ? -13.746 -5.198 -3.578 1.00 93.31 186 GLU A N 1
ATOM 1345 C CA . GLU A 1 186 ? -13.736 -3.867 -4.202 1.00 93.31 186 GLU A CA 1
ATOM 1346 C C . GLU A 1 186 ? -12.498 -3.043 -3.807 1.00 93.31 186 GLU A C 1
ATOM 1348 O O . GLU A 1 186 ? -11.938 -2.327 -4.629 1.00 93.31 186 GLU A O 1
ATOM 1353 N N . ALA A 1 187 ? -12.009 -3.190 -2.571 1.00 94.19 187 ALA A N 1
ATOM 1354 C CA . ALA A 1 187 ? -10.862 -2.449 -2.054 1.00 94.19 187 ALA A CA 1
ATOM 1355 C C . ALA A 1 187 ? -9.516 -3.172 -2.224 1.00 94.19 187 ALA A C 1
ATOM 1357 O O . ALA A 1 187 ? -8.521 -2.778 -1.607 1.00 94.19 187 ALA A O 1
ATOM 1358 N N . ARG A 1 188 ? -9.456 -4.221 -3.059 1.00 95.12 188 ARG A N 1
ATOM 1359 C CA . ARG A 1 188 ? -8.240 -5.015 -3.297 1.00 95.12 188 ARG A CA 1
ATOM 1360 C C . ARG A 1 188 ? -7.049 -4.154 -3.699 1.00 95.12 188 ARG A C 1
ATOM 1362 O O . ARG A 1 188 ? -5.998 -4.269 -3.080 1.00 95.12 188 ARG A O 1
ATOM 1369 N N . ARG A 1 189 ? -7.212 -3.243 -4.663 1.00 95.00 189 ARG A N 1
ATOM 1370 C CA . ARG A 1 189 ? -6.118 -2.362 -5.116 1.00 95.00 189 ARG A CA 1
ATOM 1371 C C . ARG A 1 189 ? -5.598 -1.451 -4.000 1.00 95.00 189 ARG A C 1
ATOM 1373 O O . ARG A 1 189 ? -4.388 -1.304 -3.852 1.00 95.00 189 ARG A O 1
ATOM 1380 N N . ALA A 1 190 ? -6.488 -0.889 -3.178 1.00 95.56 190 ALA A N 1
ATOM 1381 C CA . ALA A 1 190 ? -6.098 -0.069 -2.030 1.00 95.56 190 ALA A CA 1
ATOM 1382 C C . ALA A 1 190 ? -5.351 -0.896 -0.967 1.00 95.56 190 ALA A C 1
ATOM 1384 O O . ALA A 1 190 ? -4.305 -0.471 -0.475 1.00 95.56 190 ALA A O 1
ATOM 1385 N N . ALA A 1 191 ? -5.833 -2.105 -0.664 1.00 95.69 191 ALA A N 1
ATOM 1386 C CA . ALA A 1 191 ? -5.158 -3.031 0.246 1.00 95.69 191 ALA A CA 1
ATOM 1387 C C . ALA A 1 191 ? -3.764 -3.428 -0.273 1.00 95.69 191 ALA A C 1
ATOM 1389 O O . ALA A 1 191 ? -2.793 -3.402 0.484 1.00 95.69 191 ALA A O 1
ATOM 1390 N N . SER A 1 192 ? -3.645 -3.720 -1.571 1.00 95.25 192 SER A N 1
ATOM 1391 C CA . SER A 1 192 ? -2.376 -4.053 -2.222 1.00 95.25 192 SER A CA 1
ATOM 1392 C C . SER A 1 192 ? -1.379 -2.892 -2.172 1.00 95.25 192 SER A C 1
ATOM 1394 O O . SER A 1 192 ? -0.207 -3.123 -1.887 1.00 95.25 192 SER A O 1
ATOM 1396 N N . LEU A 1 193 ? -1.820 -1.641 -2.367 1.00 95.06 193 LEU A N 1
ATOM 1397 C CA . LEU A 1 193 ? -0.963 -0.453 -2.222 1.00 95.06 193 LEU A CA 1
ATOM 1398 C C . LEU A 1 193 ? -0.496 -0.231 -0.779 1.00 95.06 193 LEU A C 1
ATOM 1400 O O . LEU A 1 193 ? 0.671 0.085 -0.551 1.00 95.06 193 LEU A O 1
ATOM 1404 N N . ALA A 1 194 ? -1.385 -0.411 0.201 1.00 94.38 194 ALA A N 1
ATOM 1405 C CA . ALA A 1 194 ? -1.027 -0.315 1.616 1.00 94.38 194 ALA A CA 1
ATOM 1406 C C . ALA A 1 194 ? -0.009 -1.398 2.012 1.00 94.38 194 ALA A C 1
ATOM 1408 O O . ALA A 1 194 ? 0.927 -1.141 2.769 1.00 94.38 194 ALA A O 1
ATOM 1409 N N . LEU A 1 195 ? -0.152 -2.603 1.460 1.00 92.69 195 LEU A N 1
ATOM 1410 C CA . LEU A 1 195 ? 0.780 -3.695 1.695 1.00 92.69 195 LEU A CA 1
ATOM 1411 C C . LEU A 1 195 ? 2.112 -3.507 0.945 1.00 92.69 195 LEU A C 1
ATOM 1413 O O . LEU A 1 195 ? 3.168 -3.823 1.489 1.00 92.69 195 LEU A O 1
ATOM 1417 N N . LEU A 1 196 ? 2.092 -2.929 -0.258 1.00 91.38 196 LEU A N 1
ATOM 1418 C CA . LEU A 1 196 ? 3.306 -2.503 -0.958 1.00 91.38 196 LEU A CA 1
ATOM 1419 C C . LEU A 1 196 ? 4.085 -1.477 -0.120 1.00 91.38 196 LEU A C 1
ATOM 1421 O O . LEU A 1 196 ? 5.292 -1.624 0.058 1.00 91.38 196 LEU A O 1
ATOM 1425 N N . LEU A 1 197 ? 3.395 -0.493 0.470 1.00 90.31 197 LEU A N 1
ATOM 1426 C CA . LEU A 1 197 ? 4.000 0.468 1.396 1.00 90.31 197 LEU A CA 1
ATOM 1427 C C . LEU A 1 197 ? 4.636 -0.225 2.615 1.00 90.31 197 LEU A C 1
ATOM 1429 O O . LEU A 1 197 ? 5.753 0.114 3.012 1.00 90.31 197 LEU A O 1
ATOM 1433 N N . ALA A 1 198 ? 3.959 -1.222 3.191 1.00 87.88 198 ALA A N 1
ATOM 1434 C CA . ALA A 1 198 ? 4.510 -2.032 4.279 1.00 87.88 198 ALA A CA 1
ATOM 1435 C C . ALA A 1 198 ? 5.820 -2.728 3.880 1.00 87.88 198 ALA A C 1
ATOM 1437 O O . ALA A 1 198 ? 6.797 -2.704 4.626 1.00 87.88 198 ALA A O 1
ATOM 1438 N N . LEU A 1 199 ? 5.862 -3.330 2.691 1.00 84.94 199 LEU A N 1
ATOM 1439 C CA . LEU A 1 199 ? 7.064 -3.992 2.184 1.00 84.94 199 LEU A CA 1
ATOM 1440 C C . LEU A 1 199 ? 8.213 -2.999 1.993 1.00 84.94 199 LEU A C 1
ATOM 1442 O O . LEU A 1 199 ? 9.319 -3.252 2.459 1.00 84.94 199 LEU A O 1
ATOM 1446 N N . MET A 1 200 ? 7.945 -1.841 1.386 1.00 81.62 200 MET A N 1
ATOM 1447 C CA . MET A 1 200 ? 8.967 -0.813 1.163 1.00 81.62 200 MET A CA 1
ATOM 1448 C C . MET A 1 200 ? 9.547 -0.255 2.470 1.00 81.62 200 MET A C 1
ATOM 1450 O O . MET A 1 200 ? 10.736 0.049 2.537 1.00 81.62 200 MET A O 1
ATOM 1454 N N . THR A 1 201 ? 8.727 -0.138 3.518 1.00 77.81 201 THR A N 1
ATOM 1455 C CA . THR A 1 201 ? 9.154 0.395 4.824 1.00 77.81 201 THR A CA 1
ATOM 1456 C C . THR A 1 201 ? 9.831 -0.646 5.719 1.00 77.81 201 THR A C 1
ATOM 1458 O O . THR A 1 201 ? 10.700 -0.285 6.506 1.00 77.81 201 THR A O 1
ATOM 1461 N N . THR A 1 202 ? 9.494 -1.933 5.591 1.00 70.19 202 THR A N 1
ATOM 1462 C CA . THR A 1 202 ? 10.097 -3.021 6.391 1.00 70.19 202 THR A CA 1
ATOM 1463 C C . THR A 1 202 ? 11.450 -3.487 5.858 1.00 70.19 202 THR A C 1
ATOM 1465 O O . THR A 1 202 ? 12.306 -3.885 6.641 1.00 70.19 202 THR A O 1
ATOM 1468 N N . THR A 1 203 ? 11.706 -3.379 4.552 1.00 58.50 203 THR A N 1
ATOM 1469 C CA . THR A 1 203 ? 13.037 -3.670 3.983 1.00 58.50 203 THR A CA 1
ATOM 1470 C C . THR A 1 203 ? 14.075 -2.577 4.255 1.00 58.50 203 THR A C 1
ATOM 1472 O O . THR A 1 203 ? 15.240 -2.745 3.909 1.00 58.50 203 THR A O 1
ATOM 1475 N N . ALA A 1 204 ? 13.669 -1.456 4.854 1.00 50.78 204 ALA A N 1
ATOM 1476 C CA . ALA A 1 204 ? 14.527 -0.311 5.138 1.00 50.78 204 ALA A CA 1
ATOM 1477 C C . ALA A 1 204 ? 15.165 -0.350 6.542 1.00 50.78 204 ALA A C 1
ATOM 1479 O O . ALA A 1 204 ? 15.564 0.700 7.045 1.00 50.78 204 ALA A O 1
ATOM 1480 N N . GLU A 1 205 ? 15.255 -1.516 7.197 1.00 40.09 205 GLU A N 1
ATOM 1481 C CA . GLU A 1 205 ? 15.974 -1.625 8.472 1.00 40.09 205 GLU A CA 1
ATOM 1482 C C . GLU A 1 205 ? 17.462 -1.288 8.243 1.00 40.09 205 GLU A C 1
ATOM 1484 O O . GLU A 1 205 ? 18.144 -1.995 7.492 1.00 40.09 205 GLU A O 1
ATOM 1489 N N . PRO A 1 206 ? 17.990 -0.194 8.831 1.00 42.50 206 PRO A N 1
ATOM 1490 C CA . PRO A 1 206 ? 19.410 0.089 8.761 1.00 42.50 206 PRO A CA 1
ATOM 1491 C C . PRO A 1 206 ? 20.128 -1.025 9.514 1.00 42.50 206 PRO A C 1
ATOM 1493 O O . PRO A 1 206 ? 19.799 -1.291 10.671 1.00 42.50 206 PRO A O 1
ATOM 1496 N N . ALA A 1 207 ? 21.112 -1.658 8.871 1.00 38.75 207 ALA A N 1
ATOM 1497 C CA . ALA A 1 207 ? 21.989 -2.604 9.546 1.00 38.75 207 ALA A CA 1
ATOM 1498 C C . ALA A 1 207 ? 22.460 -1.995 10.884 1.00 38.75 207 ALA A C 1
ATOM 1500 O O . ALA A 1 207 ? 22.816 -0.808 10.903 1.00 38.75 207 ALA A O 1
ATOM 1501 N N . PRO A 1 208 ? 22.425 -2.754 11.998 1.00 50.84 208 PRO A N 1
ATOM 1502 C CA . PRO A 1 208 ? 22.800 -2.236 13.305 1.00 50.84 208 PRO A CA 1
ATOM 1503 C C . PRO A 1 208 ? 24.168 -1.572 13.202 1.00 50.84 208 PRO A C 1
ATOM 1505 O O . PRO A 1 208 ? 25.101 -2.148 12.636 1.00 50.84 208 PRO A O 1
ATOM 1508 N N . ALA A 1 209 ? 24.256 -0.334 13.700 1.00 52.03 209 ALA A N 1
ATOM 1509 C CA . ALA A 1 209 ? 25.501 0.416 13.697 1.00 52.03 209 ALA A CA 1
ATOM 1510 C C . ALA A 1 209 ? 26.608 -0.485 14.268 1.00 52.03 209 ALA A C 1
ATOM 1512 O O . ALA A 1 209 ? 26.386 -1.099 15.319 1.00 52.03 209 ALA A O 1
ATOM 1513 N N . PRO A 1 210 ? 27.765 -0.615 13.590 1.00 53.44 210 PRO A N 1
ATOM 1514 C CA . PRO A 1 210 ? 28.854 -1.412 14.125 1.00 53.44 210 PRO A CA 1
ATOM 1515 C C . PRO A 1 210 ? 29.167 -0.911 15.543 1.00 53.44 210 PRO A C 1
ATOM 1517 O O . PRO A 1 210 ? 29.119 0.305 15.775 1.00 53.44 210 PRO A O 1
ATOM 1520 N N . PRO A 1 211 ? 29.435 -1.817 16.504 1.00 63.03 211 PRO A N 1
ATOM 1521 C CA . PRO A 1 211 ? 29.741 -1.417 17.870 1.00 63.03 211 PRO A CA 1
ATOM 1522 C C . PRO A 1 211 ? 30.879 -0.388 17.849 1.00 63.03 211 PRO A C 1
ATOM 1524 O O . PRO A 1 211 ? 31.782 -0.505 17.011 1.00 63.03 211 PRO A O 1
ATOM 1527 N N . PRO A 1 212 ? 30.842 0.639 18.720 1.00 59.47 212 PRO A N 1
ATOM 1528 C CA . PRO A 1 212 ? 31.869 1.667 18.741 1.00 59.47 212 PRO A CA 1
ATOM 1529 C C . PRO A 1 212 ? 33.228 0.990 18.896 1.00 59.47 212 PRO A C 1
ATOM 1531 O O . PRO A 1 212 ? 33.490 0.332 19.900 1.00 59.47 212 PRO A O 1
ATOM 1534 N N . THR A 1 213 ? 34.076 1.110 17.875 1.00 58.47 213 THR A N 1
ATOM 1535 C CA . THR A 1 213 ? 35.446 0.613 17.935 1.00 58.47 213 THR A CA 1
ATOM 1536 C C . THR A 1 213 ? 36.154 1.376 19.044 1.00 58.47 213 THR A C 1
ATOM 1538 O O . THR A 1 213 ? 36.427 2.572 18.913 1.00 58.47 213 THR A O 1
ATOM 1541 N N . GLU A 1 214 ? 36.405 0.691 20.155 1.00 53.88 214 GLU A N 1
ATOM 1542 C CA . GLU A 1 214 ? 37.249 1.164 21.239 1.00 53.88 214 GLU A CA 1
ATOM 1543 C C . GLU A 1 214 ? 38.611 1.509 20.623 1.00 53.88 214 GLU A C 1
ATOM 1545 O O . GLU A 1 214 ? 39.341 0.642 20.141 1.00 53.88 214 GLU A O 1
ATOM 1550 N N . ARG A 1 215 ? 38.908 2.810 20.502 1.00 46.44 215 ARG A N 1
ATOM 1551 C CA . ARG A 1 215 ? 40.191 3.268 19.971 1.00 46.44 215 ARG A CA 1
ATOM 1552 C C . ARG A 1 215 ? 41.276 2.762 20.912 1.00 46.44 215 ARG A C 1
ATOM 1554 O O . ARG A 1 215 ? 41.429 3.293 22.009 1.00 46.44 215 ARG A O 1
ATOM 1561 N N . ALA A 1 216 ? 42.049 1.780 20.457 1.00 54.75 216 ALA A N 1
ATOM 1562 C CA . ALA A 1 216 ? 43.327 1.458 21.067 1.00 54.75 216 ALA A CA 1
ATOM 1563 C C . ALA A 1 216 ? 44.157 2.756 21.194 1.00 54.75 216 ALA A C 1
ATOM 1565 O O . ALA A 1 216 ? 44.163 3.567 20.258 1.00 54.75 216 ALA A O 1
ATOM 1566 N N . PRO A 1 217 ? 44.820 3.000 22.337 1.00 51.75 217 PRO A N 1
ATOM 1567 C CA . PRO A 1 217 ? 45.603 4.210 22.538 1.00 51.75 217 PRO A CA 1
ATOM 1568 C C . PRO A 1 217 ? 46.709 4.299 21.481 1.00 51.75 217 PRO A C 1
ATOM 1570 O O . PRO A 1 217 ? 47.487 3.362 21.300 1.00 51.75 217 PRO A O 1
ATOM 1573 N N . SER A 1 218 ? 46.769 5.432 20.777 1.00 50.50 218 SER A N 1
ATOM 1574 C CA . SER A 1 218 ? 47.808 5.722 19.788 1.00 50.50 218 SER A CA 1
ATOM 1575 C C . SER A 1 218 ? 49.204 5.506 20.389 1.00 50.50 218 SER A C 1
ATOM 1577 O O . SER A 1 218 ? 49.494 6.075 21.448 1.00 50.50 218 SER A O 1
ATOM 1579 N N . PRO A 1 219 ? 50.105 4.750 19.735 1.00 50.94 219 PRO A N 1
ATOM 1580 C CA . PRO A 1 219 ? 51.480 4.645 20.191 1.00 50.94 219 PRO A CA 1
ATOM 1581 C C . PRO A 1 219 ? 52.168 6.007 20.058 1.00 50.94 219 PRO A C 1
ATOM 1583 O O . PRO A 1 219 ? 52.164 6.648 19.006 1.00 50.94 219 PRO A O 1
ATOM 1586 N N . LYS A 1 220 ? 52.747 6.454 21.171 1.00 51.50 220 LYS A N 1
ATOM 1587 C CA . LYS A 1 220 ? 53.575 7.653 21.293 1.00 51.50 220 LYS A CA 1
ATOM 1588 C C . LYS A 1 220 ? 54.764 7.531 20.333 1.00 51.50 220 LYS A C 1
ATOM 1590 O O . LYS A 1 220 ? 55.593 6.640 20.490 1.00 51.50 220 LYS A O 1
ATOM 1595 N N . ALA A 1 221 ? 54.835 8.412 19.338 1.00 45.69 221 ALA A N 1
ATOM 1596 C CA . ALA A 1 221 ? 55.962 8.489 18.419 1.00 45.69 221 ALA A CA 1
ATOM 1597 C C . ALA A 1 221 ? 57.233 8.909 19.180 1.00 45.69 221 ALA A C 1
ATOM 1599 O O . ALA A 1 221 ? 57.410 10.077 19.518 1.00 45.69 221 ALA A O 1
ATOM 1600 N N . THR A 1 222 ? 58.117 7.949 19.446 1.00 53.28 222 THR A N 1
ATOM 1601 C CA . THR A 1 222 ? 59.513 8.194 19.826 1.00 53.28 222 THR A CA 1
ATOM 1602 C C . THR A 1 222 ? 60.352 8.004 18.567 1.00 53.28 222 THR A C 1
ATOM 1604 O O . THR A 1 222 ? 60.770 6.895 18.253 1.00 53.28 222 THR A O 1
ATOM 1607 N N . GLY A 1 223 ? 60.529 9.078 17.798 1.00 45.34 223 GLY A N 1
ATOM 1608 C CA . GLY A 1 223 ? 61.342 9.093 16.584 1.00 45.34 223 GLY A CA 1
ATOM 1609 C C . GLY A 1 223 ? 62.431 10.146 16.707 1.00 45.34 223 GLY A C 1
ATOM 1610 O O . GLY A 1 223 ? 62.153 11.337 16.615 1.00 45.34 223 GLY A O 1
ATOM 1611 N N . ALA A 1 224 ? 63.649 9.683 16.975 1.00 47.84 224 ALA A N 1
ATOM 1612 C CA . ALA A 1 224 ? 64.860 10.476 17.099 1.00 47.84 224 ALA A CA 1
ATOM 1613 C C . ALA A 1 224 ? 65.206 11.221 15.797 1.00 47.84 224 ALA A C 1
ATOM 1615 O O . ALA A 1 224 ? 65.054 10.692 14.698 1.00 47.84 224 ALA A O 1
ATOM 1616 N N . ALA A 1 225 ? 65.708 12.446 15.946 1.00 49.81 225 ALA A N 1
ATOM 1617 C CA . ALA A 1 225 ? 66.257 13.253 14.866 1.00 49.81 225 ALA A CA 1
ATOM 1618 C C . ALA A 1 225 ? 67.608 12.688 14.384 1.00 49.81 225 ALA A C 1
ATOM 1620 O O . ALA A 1 225 ? 68.480 12.448 15.221 1.00 49.81 225 ALA A O 1
ATOM 1621 N N . PRO A 1 226 ? 67.844 12.541 13.068 1.00 55.59 226 PRO A N 1
ATOM 1622 C CA . PRO A 1 226 ? 69.194 12.427 12.541 1.00 55.59 226 PRO A CA 1
ATOM 1623 C C . PRO A 1 226 ? 69.755 13.815 12.199 1.00 55.59 226 PRO A C 1
ATOM 1625 O O . PRO A 1 226 ? 69.262 14.523 11.322 1.00 55.59 226 PRO A O 1
ATOM 1628 N N . THR A 1 227 ? 70.823 14.191 12.898 1.00 50.22 227 THR A N 1
ATOM 1629 C CA . THR A 1 227 ? 71.766 15.245 12.514 1.00 50.22 227 THR A CA 1
ATOM 1630 C C . THR A 1 227 ? 72.502 14.823 11.242 1.00 50.22 227 THR A C 1
ATOM 1632 O O . THR A 1 227 ? 73.214 13.822 11.234 1.00 50.22 227 THR A O 1
ATOM 1635 N N . SER A 1 228 ? 72.361 15.594 10.163 1.00 55.97 228 SER A N 1
ATOM 1636 C CA . SER A 1 228 ? 73.209 15.465 8.975 1.00 55.97 228 SER A CA 1
ATOM 1637 C C . SER A 1 228 ? 73.876 16.805 8.684 1.00 55.97 228 SER A C 1
ATOM 1639 O O . SER A 1 228 ? 73.248 17.770 8.253 1.00 55.97 228 SER A O 1
ATOM 1641 N N . THR A 1 229 ? 75.163 16.848 9.010 1.00 52.75 229 THR A N 1
ATOM 1642 C CA . THR A 1 229 ? 76.117 17.918 8.728 1.00 52.75 229 THR A CA 1
ATOM 1643 C C . THR A 1 229 ? 76.447 17.915 7.236 1.00 52.75 229 THR A C 1
ATOM 1645 O O . THR A 1 229 ? 76.990 16.933 6.736 1.00 52.75 229 THR A O 1
ATOM 1648 N N . ALA A 1 230 ? 76.177 19.015 6.533 1.00 62.38 230 ALA A N 1
ATOM 1649 C CA . ALA A 1 230 ? 76.678 19.249 5.178 1.00 62.38 230 ALA A CA 1
ATOM 1650 C C . ALA A 1 230 ? 77.793 20.319 5.208 1.00 62.38 230 ALA A C 1
ATOM 1652 O O . ALA A 1 230 ? 77.606 21.358 5.846 1.00 62.38 230 ALA A O 1
ATOM 1653 N N . PRO A 1 231 ? 78.951 20.091 4.557 1.00 64.12 231 PRO A N 1
ATOM 1654 C CA . PRO A 1 231 ? 80.061 21.039 4.526 1.00 64.12 231 PRO A CA 1
ATOM 1655 C C . PRO A 1 231 ? 79.891 22.111 3.435 1.00 64.12 231 PRO A C 1
ATOM 1657 O O . PRO A 1 231 ? 79.334 21.867 2.366 1.00 64.12 231 PRO A O 1
ATOM 1660 N N . ALA A 1 232 ? 80.417 23.304 3.715 1.00 54.75 232 ALA A N 1
ATOM 1661 C CA . ALA A 1 232 ? 80.451 24.458 2.818 1.00 54.75 232 ALA A CA 1
ATOM 1662 C C . ALA A 1 232 ? 81.366 24.259 1.592 1.00 54.75 232 ALA A C 1
ATOM 1664 O O . ALA A 1 232 ? 82.391 23.579 1.687 1.00 54.75 232 ALA A O 1
ATOM 1665 N N . PRO A 1 233 ? 81.100 24.999 0.498 1.00 59.50 233 PRO A N 1
ATOM 1666 C CA . PRO A 1 233 ? 82.194 25.574 -0.278 1.00 59.50 233 PRO A CA 1
ATOM 1667 C C . PRO A 1 233 ? 82.024 27.075 -0.594 1.00 59.50 233 PRO A C 1
ATOM 1669 O O . PRO A 1 233 ? 81.019 27.524 -1.132 1.00 59.50 233 PRO A O 1
ATOM 1672 N N . LYS A 1 234 ? 83.096 27.799 -0.249 1.00 50.53 234 LYS A N 1
ATOM 1673 C CA . LYS A 1 234 ? 83.711 29.016 -0.820 1.00 50.53 234 LYS A CA 1
ATOM 1674 C C . LYS A 1 234 ? 82.931 29.868 -1.841 1.00 50.53 234 LYS A C 1
ATOM 1676 O O . LYS A 1 234 ? 82.700 29.434 -2.969 1.00 50.53 234 LYS A O 1
ATOM 1681 N N . LYS A 1 235 ? 82.869 31.170 -1.543 1.00 47.19 235 LYS A N 1
ATOM 1682 C CA . LYS A 1 235 ? 83.628 32.185 -2.294 1.00 47.19 235 LYS A CA 1
ATOM 1683 C C . LYS A 1 235 ? 84.063 33.319 -1.377 1.00 47.19 235 LYS A C 1
ATOM 1685 O O . LYS A 1 235 ? 83.252 33.680 -0.502 1.00 47.19 235 LYS A O 1
#

Secondary structure (DSSP, 8-state):
-----------------------------------------PPP--------------PPPPPPPPPPBPPPPP---EEEEEETTEEEEE-TTSEEEETTEEEEEEETTEEEETTTTEEEEEBTTSEEEEETTPSS-EEE-TTS-EEETTTEEEEE-TT-BEEEE-TTSPBPPTT---EEES--GGGHHHHHHHHHHHHHHHTT-PPPPPP----PPPP----PPPP--------

Sequence (235 aa):
MKMTTKVLLVASLLAGCSSTPEPTEAEATATATAAATADMESPPETTAAPAATETATATAAAPAPAPEPAADLAVVPMKIAIDPKTAIEIKADKALYTKGKKIATFDKNTMKLEELDQHMSVWKDGTIEIKPASQKKVKFNEKDEIEIEGGGKLAIDDKGKVTVVAPDNKPAPKGFAPVVTGFKPEARRAASLALLLALMTTTAEPAPAPPPTERAPSPKATGAAPTSTAPAPKK

pLDDT: mean 73.62, std 20.12, range [34.34, 97.12]